Protein AF-A0A8S3FF59-F1 (afdb_monomer)

Sequence (176 aa):
RIYVIESFEESLFYNLKEDENIYIISSELVLTCAEKKIDIPVPRRNRPLYSQHLSSAIICFVGGTRREIHTKFSDIVHYLGGSVRKDYGDQVTHVVSFANLGEKYLTAFNMERSEILTEDWLLECWKERDNRILDVLDNDFIRIYRAKPLHNLNLFFFGASDETEQRHLHTLTLDN

Nearest PDB structures (foldseek):
  4n40-assembly1_A  TM=8.305E-01  e=3.791E-12  Homo sapiens
  2xnk-assembly3_C  TM=8.193E-01  e=1.614E-11  Homo sapiens
  6hm5-assembly1_A  TM=7.892E-01  e=6.027E-11  Gallus gallus
  4bu1-assembly1_B  TM=5.654E-01  e=9.659E-07  Schizosaccharomyces pombe
  6j0x-assembly1_A  TM=5.017E-01  e=1.999E-05  Saccharomyces cerevisiae S288C

pLDDT: mean 91.83, std 6.52, range [68.31, 98.31]

Solvent-accessible surface area (backbone atoms only — not comparable to full-atom values): 10063 Å² total; per-residue (Å²): 93,80,46,72,41,85,56,88,86,43,71,69,37,59,63,54,67,72,47,72,76,40,28,44,35,22,45,62,34,55,50,51,21,61,75,72,71,46,81,77,75,84,79,38,65,90,42,44,35,41,30,60,73,29,53,90,40,25,34,23,72,26,42,73,90,55,68,67,58,56,50,54,55,48,49,53,40,34,25,25,38,21,44,81,38,90,65,87,55,95,76,39,48,34,32,37,37,64,20,73,47,60,70,67,37,53,50,46,62,76,63,68,73,38,53,52,24,28,60,63,46,60,54,48,50,59,72,48,56,82,46,89,81,69,58,68,76,36,69,76,56,44,60,78,30,47,52,44,81,50,35,77,60,90,85,83,88,81,86,67,82,45,70,68,59,44,51,51,54,52,52,57,53,74,78,44

Secondary structure (DSSP, 8-state):
-EEEES-SSSHHHHHHHT-TT-EEEEHHHHHHHHHHT-PPP--BTTB-B---TTTT-EEEEES---HHHHHHHHHHHHHTT-EEESS--TT--EEEESSS-SHHHHHHHHH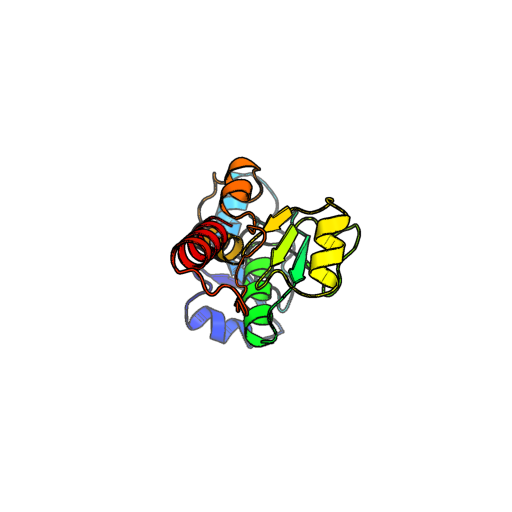T-SEEE-HHHHHHHHHTTT-SS--TTSHHHHHHTBPPTTTT------S---HHHHHHHHHHHHH-

Mean predicted aligned error: 5.08 Å

InterPro domains:
  IPR001357 BRCT domain [PF00533] (59-126)
  IPR001357 BRCT domain [PS50172] (49-129)
  IPR001357 BRCT domain [SM00292] (52-129)
  IPR026817 Guanine nucleotide exchange factor Ect2 [PTHR16777] (2-175)
  IPR036420 BRCT domain superfamily [G3DSA:3.40.50.10190] (1-53)
  IPR036420 BRCT domain superfamily [G3DSA:3.40.50.10190] (57-145)
  IPR036420 BRCT domain superfamily [SSF52113] (12-129)

Organism: NCBI:txid392030

Foldseek 3Di:
DEDEAADCVDPVNVVVLVDQPYFYEYPLQVVLCVVVVHDRPDTDGSQYEYAQLAQQAEEEEEDDPDPVVVVVLQNLQSNNNHHYDPADDDSHAAYEYCFCDDDRNVVCVVVVRHQYFYSVLSVVCSVCSNVSPDRSPDPVNSVVGGADNGRPHDDDDDPCPDPVSVVVVVVVNVVD

Structure (mmCIF, N/CA/C/O backbone):
data_AF-A0A8S3FF59-F1
#
_entry.id   AF-A0A8S3FF59-F1
#
loop_
_atom_site.group_PDB
_atom_site.id
_atom_site.type_symbol
_atom_site.label_atom_id
_atom_site.label_alt_id
_atom_site.label_comp_id
_atom_site.label_asym_id
_atom_site.label_entity_id
_atom_site.label_seq_id
_atom_site.pdbx_PDB_ins_code
_atom_site.Cartn_x
_atom_site.Cartn_y
_atom_site.Cartn_z
_atom_site.occupancy
_atom_site.B_iso_or_equiv
_atom_site.auth_seq_id
_atom_site.auth_comp_id
_atom_site.auth_asym_id
_atom_site.auth_atom_id
_atom_site.pdbx_PDB_model_num
ATOM 1 N N . ARG A 1 1 ? -2.952 -7.781 24.794 1.00 90.50 1 ARG A N 1
ATOM 2 C CA . ARG A 1 1 ? -3.311 -6.407 25.245 1.00 90.50 1 ARG A CA 1
ATOM 3 C C . ARG A 1 1 ? -3.455 -5.541 24.000 1.00 90.50 1 ARG A C 1
ATOM 5 O O . ARG A 1 1 ? -2.754 -5.844 23.043 1.00 90.50 1 ARG A O 1
ATOM 12 N N . ILE A 1 2 ? -4.355 -4.558 23.972 1.00 95.19 2 ILE A N 1
ATOM 13 C CA . ILE A 1 2 ? -4.506 -3.648 22.823 1.00 95.19 2 ILE A CA 1
ATOM 14 C C . ILE A 1 2 ? -3.896 -2.302 23.212 1.00 95.19 2 ILE A C 1
ATOM 16 O O . ILE A 1 2 ? -4.244 -1.769 24.263 1.00 95.19 2 ILE A O 1
ATOM 20 N N . TYR A 1 3 ? -2.987 -1.796 22.388 1.00 96.56 3 TYR A N 1
ATOM 21 C CA . TYR A 1 3 ? -2.390 -0.473 22.506 1.00 96.56 3 TYR A CA 1
ATOM 22 C C . TYR A 1 3 ? -2.971 0.420 21.420 1.00 96.56 3 TYR A C 1
ATOM 24 O O . TYR A 1 3 ? -3.003 0.040 20.250 1.00 96.56 3 TYR A O 1
ATOM 32 N N . VAL A 1 4 ? -3.430 1.594 21.836 1.00 97.44 4 VAL A N 1
ATOM 33 C CA . VAL A 1 4 ? -3.867 2.666 20.945 1.00 97.44 4 VAL A CA 1
ATOM 34 C C . VAL A 1 4 ? -2.781 3.731 20.989 1.00 97.44 4 VAL A C 1
ATOM 36 O O . VAL A 1 4 ? -2.489 4.237 22.072 1.00 97.44 4 VAL A O 1
ATOM 39 N N . ILE A 1 5 ? -2.148 4.019 19.855 1.00 97.06 5 ILE A N 1
ATOM 40 C CA . ILE A 1 5 ? -1.042 4.986 19.769 1.00 97.06 5 ILE A CA 1
ATOM 41 C C . ILE A 1 5 ? -1.285 5.995 18.650 1.00 97.06 5 ILE A C 1
ATOM 43 O O . ILE A 1 5 ? -2.041 5.728 17.728 1.00 97.06 5 ILE A O 1
ATOM 47 N N . GLU A 1 6 ? -0.653 7.157 18.720 1.00 96.19 6 GLU A N 1
ATOM 48 C CA . GLU A 1 6 ? -0.884 8.228 17.745 1.00 96.19 6 GLU A CA 1
ATOM 49 C C . GLU A 1 6 ? -0.081 8.039 16.455 1.00 96.19 6 GLU A C 1
ATOM 51 O O . GLU A 1 6 ? -0.618 8.191 15.366 1.00 96.19 6 GLU A O 1
ATOM 56 N N . SER A 1 7 ? 1.185 7.632 16.565 1.00 95.31 7 SER A N 1
ATOM 57 C CA . SER A 1 7 ? 2.110 7.565 15.433 1.00 95.31 7 SER A CA 1
ATOM 58 C C . SER A 1 7 ? 2.726 6.179 15.272 1.00 95.31 7 SER A C 1
ATOM 60 O O . SER A 1 7 ? 3.113 5.536 16.248 1.00 95.31 7 SER A O 1
ATOM 62 N N . PHE A 1 8 ? 2.850 5.724 14.021 1.00 96.31 8 PHE A N 1
ATOM 63 C CA . PHE A 1 8 ? 3.589 4.507 13.643 1.00 96.31 8 PHE A CA 1
ATOM 64 C C . PHE A 1 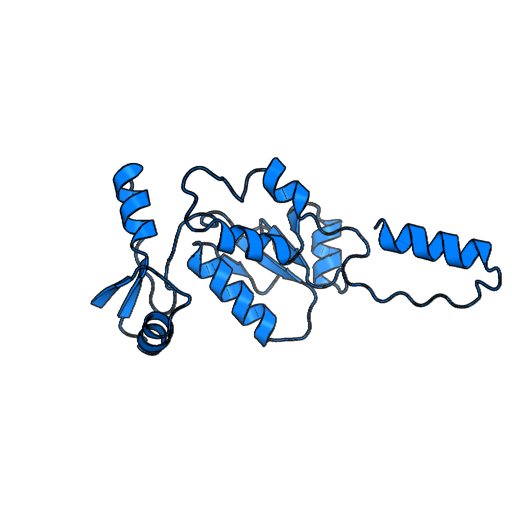8 ? 5.003 4.828 13.122 1.00 96.31 8 PHE A C 1
ATOM 66 O O . PHE A 1 8 ? 5.659 3.984 12.515 1.00 96.31 8 PHE A O 1
ATOM 73 N N . GLU A 1 9 ? 5.482 6.052 13.341 1.00 94.25 9 GLU A N 1
ATOM 74 C CA . GLU A 1 9 ? 6.794 6.518 12.870 1.00 94.25 9 GLU A CA 1
ATOM 75 C C . GLU A 1 9 ? 7.758 6.813 14.030 1.00 94.25 9 GLU A C 1
ATOM 77 O O . GLU A 1 9 ? 8.922 7.140 13.810 1.00 94.25 9 GLU A O 1
ATOM 82 N N . GLU A 1 10 ? 7.299 6.651 15.272 1.00 95.19 10 GLU A N 1
ATOM 83 C CA . GLU A 1 10 ? 8.057 6.961 16.483 1.00 95.19 10 GLU A CA 1
ATOM 84 C C . GLU A 1 10 ? 8.653 5.722 17.159 1.00 95.19 10 GLU A C 1
ATOM 86 O O . GLU A 1 10 ? 8.151 4.605 17.029 1.00 95.19 10 GLU A O 1
ATOM 91 N N . SER A 1 11 ? 9.693 5.927 17.975 1.00 95.88 11 SER A N 1
ATOM 92 C CA . SER A 1 11 ? 10.377 4.857 18.718 1.00 95.88 11 SER A CA 1
ATOM 93 C C . SER A 1 11 ? 9.431 4.002 19.563 1.00 95.88 11 SER A C 1
ATOM 95 O O . SER A 1 11 ? 9.640 2.798 19.680 1.00 95.88 11 SER A O 1
ATOM 97 N N . LEU A 1 12 ? 8.368 4.595 20.126 1.00 96.00 12 LEU A N 1
ATOM 98 C CA . LEU A 1 12 ? 7.361 3.852 20.886 1.00 96.00 12 LEU A CA 1
ATOM 99 C C . LEU A 1 12 ? 6.709 2.754 20.038 1.00 96.00 12 LEU A C 1
ATOM 101 O O . LEU A 1 12 ? 6.564 1.630 20.511 1.00 96.00 12 LEU A O 1
ATOM 105 N N . PHE A 1 13 ? 6.343 3.062 18.792 1.00 96.62 13 PHE A N 1
ATOM 106 C CA . PHE A 1 13 ? 5.745 2.085 17.890 1.00 96.62 13 PHE A CA 1
ATOM 107 C C . PHE A 1 13 ? 6.699 0.928 17.610 1.00 96.62 13 PHE A C 1
ATOM 109 O O . PHE A 1 13 ? 6.303 -0.229 17.737 1.00 96.62 13 PHE A O 1
ATOM 116 N N . TYR A 1 14 ? 7.953 1.233 17.272 1.00 94.94 14 TYR A N 1
ATOM 117 C CA . TYR A 1 14 ? 8.944 0.205 16.964 1.00 94.94 14 TYR A CA 1
ATOM 118 C C . TYR A 1 14 ? 9.217 -0.699 18.169 1.00 94.94 14 TYR A C 1
ATOM 120 O O . TYR A 1 14 ? 9.194 -1.914 18.011 1.00 94.94 14 TYR A O 1
ATOM 128 N N . ASN A 1 15 ? 9.344 -0.128 19.372 1.00 95.19 15 ASN A N 1
ATOM 129 C CA . ASN A 1 15 ? 9.514 -0.896 20.609 1.00 95.19 15 ASN A CA 1
ATOM 130 C C . ASN A 1 15 ? 8.306 -1.802 20.897 1.00 95.19 15 ASN A C 1
ATOM 132 O O . ASN A 1 15 ? 8.463 -2.944 21.312 1.00 95.19 15 ASN A O 1
ATOM 136 N N . LEU A 1 16 ? 7.084 -1.303 20.683 1.00 94.81 16 LEU A N 1
ATOM 137 C CA . LEU A 1 16 ? 5.865 -2.096 20.861 1.00 94.81 16 LEU A CA 1
ATOM 138 C C . LEU A 1 16 ? 5.768 -3.221 19.820 1.00 94.81 16 LEU A C 1
ATOM 140 O O . LEU A 1 16 ? 5.363 -4.331 20.156 1.00 94.81 16 LEU A O 1
ATOM 144 N N . LYS A 1 17 ? 6.160 -2.958 18.568 1.00 92.75 17 LYS A N 1
ATOM 145 C CA . LYS A 1 17 ? 6.107 -3.929 17.464 1.00 92.75 17 LYS A CA 1
ATOM 146 C C . LYS A 1 17 ? 6.988 -5.166 17.709 1.00 92.75 17 LYS A C 1
ATOM 148 O O . LYS A 1 17 ? 6.737 -6.192 17.084 1.00 92.75 17 LYS A O 1
ATOM 153 N N . GLU A 1 18 ? 7.972 -5.094 18.609 1.00 92.56 18 GLU A N 1
ATOM 154 C CA . GLU A 1 18 ? 8.805 -6.240 19.006 1.00 92.56 18 GLU A CA 1
ATOM 155 C C . GLU A 1 18 ? 8.053 -7.287 19.854 1.00 92.56 18 GLU A C 1
ATOM 157 O O . GLU A 1 18 ? 8.452 -8.451 19.872 1.00 92.56 18 GLU A O 1
ATOM 162 N N . ASP A 1 19 ? 6.959 -6.919 20.534 1.00 93.06 19 ASP A N 1
ATOM 163 C CA . ASP A 1 19 ? 6.151 -7.863 21.319 1.00 93.06 19 ASP A CA 1
ATOM 164 C C . ASP A 1 19 ? 5.053 -8.512 20.458 1.00 93.06 19 ASP A C 1
ATOM 166 O O . ASP A 1 19 ? 4.047 -7.902 20.095 1.00 93.06 19 ASP A O 1
ATOM 170 N N . GLU A 1 20 ? 5.192 -9.806 20.176 1.00 88.50 20 GLU A N 1
ATOM 171 C CA . GLU A 1 20 ? 4.224 -10.557 19.363 1.00 88.50 20 GLU A CA 1
ATOM 172 C C . GLU A 1 20 ? 2.874 -10.821 20.073 1.00 88.50 20 GLU A C 1
ATOM 174 O O . GLU A 1 20 ? 1.911 -11.287 19.452 1.00 88.50 20 GLU A O 1
ATOM 179 N N . ASN A 1 21 ? 2.766 -10.539 21.379 1.00 92.06 21 ASN A N 1
ATOM 180 C CA . ASN A 1 21 ? 1.570 -10.806 22.191 1.00 92.06 21 ASN A CA 1
ATOM 181 C C . ASN A 1 21 ? 0.635 -9.597 22.340 1.00 92.06 21 ASN A C 1
ATOM 183 O O . ASN A 1 21 ? -0.379 -9.662 23.062 1.00 92.06 21 ASN A O 1
ATOM 187 N N . ILE A 1 22 ? 0.952 -8.489 21.675 1.00 94.56 22 ILE A N 1
ATOM 188 C CA . ILE A 1 22 ? 0.141 -7.276 21.707 1.00 94.56 22 ILE A CA 1
ATOM 189 C C . ILE A 1 22 ? -0.543 -7.014 20.366 1.00 94.56 22 ILE A C 1
ATOM 191 O O . ILE A 1 22 ? -0.187 -7.542 19.316 1.00 94.56 22 ILE A O 1
ATOM 195 N N . TYR A 1 23 ? -1.584 -6.195 20.433 1.00 96.44 23 TYR A N 1
ATOM 196 C CA . TYR A 1 23 ? -2.268 -5.642 19.278 1.00 96.44 23 TYR A CA 1
ATOM 197 C C . TYR A 1 23 ? -2.050 -4.137 19.295 1.00 96.44 23 TYR A C 1
ATOM 199 O O . TYR A 1 23 ? -2.153 -3.527 20.359 1.00 96.44 23 TYR A O 1
ATOM 207 N N . ILE A 1 24 ? -1.770 -3.552 18.138 1.00 97.50 24 ILE A N 1
ATOM 208 C CA . ILE A 1 24 ? -1.505 -2.121 18.004 1.00 97.50 24 ILE A CA 1
ATOM 209 C C . ILE A 1 24 ? -2.502 -1.561 16.996 1.00 97.50 24 ILE A C 1
ATOM 211 O O . ILE A 1 24 ? -2.605 -2.069 15.880 1.00 97.50 24 ILE A O 1
ATOM 215 N N . ILE A 1 25 ? -3.230 -0.526 17.391 1.00 97.88 25 ILE A N 1
ATOM 216 C CA . ILE A 1 25 ? -4.060 0.273 16.490 1.00 97.88 25 ILE A CA 1
ATOM 217 C C . ILE A 1 25 ? -3.741 1.754 16.683 1.00 97.88 25 ILE A C 1
ATOM 219 O O . ILE A 1 25 ? -3.222 2.134 17.736 1.00 97.88 25 ILE A O 1
ATOM 223 N N . SER A 1 26 ? -4.028 2.592 15.692 1.00 97.94 26 SER A N 1
ATOM 224 C CA . SER A 1 26 ? -3.882 4.036 15.875 1.00 97.94 26 SER A CA 1
ATOM 225 C C . SER A 1 26 ? -5.078 4.640 16.619 1.00 97.94 26 SER A C 1
ATOM 227 O O . SER A 1 26 ? -6.192 4.106 16.583 1.00 97.94 26 SER A O 1
ATOM 229 N N . SER A 1 27 ? -4.871 5.784 17.268 1.00 96.94 27 SER A N 1
ATOM 230 C CA . SER A 1 27 ? -5.970 6.648 17.717 1.00 96.94 27 SER A CA 1
ATOM 231 C C . SER A 1 27 ? -6.821 7.126 16.538 1.00 96.94 27 SER A C 1
ATOM 233 O O . SER A 1 27 ? -8.043 7.186 16.657 1.00 96.94 27 SER A O 1
ATOM 235 N N . GLU A 1 28 ? -6.197 7.390 15.391 1.00 96.88 28 GLU A N 1
ATOM 236 C CA . GLU A 1 28 ? -6.858 7.849 14.168 1.00 96.88 28 GLU A CA 1
ATOM 237 C C . GLU A 1 28 ? -7.912 6.856 13.648 1.00 96.88 28 GLU A C 1
ATOM 239 O O . GLU A 1 28 ? -9.029 7.245 13.301 1.00 96.88 28 GLU A O 1
ATOM 244 N N . LEU A 1 29 ? -7.616 5.553 13.694 1.00 97.31 29 LEU A N 1
ATOM 245 C CA . LEU A 1 29 ? -8.574 4.498 13.372 1.00 97.31 29 LEU A CA 1
ATOM 246 C C . LEU A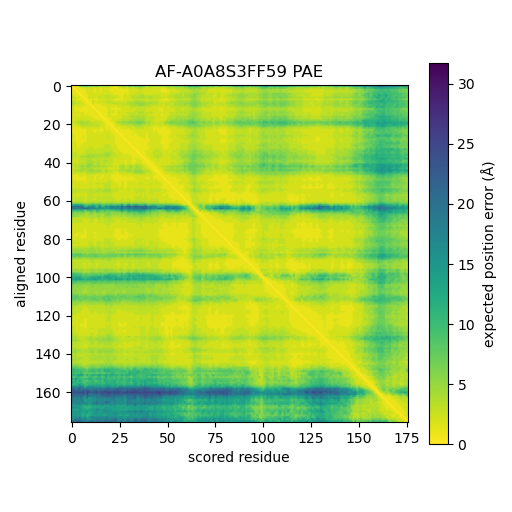 1 29 ? -9.783 4.551 14.311 1.00 97.31 29 LEU A C 1
ATOM 248 O O . LEU A 1 29 ? -10.921 4.480 13.855 1.00 97.31 29 LEU A O 1
ATOM 252 N N . VAL A 1 30 ? -9.540 4.677 15.619 1.00 97.44 30 VAL A N 1
ATOM 253 C CA . VAL A 1 30 ? -10.602 4.720 16.636 1.00 97.44 30 VAL A CA 1
ATOM 254 C C . VAL A 1 30 ? -11.518 5.922 16.405 1.00 97.44 30 VAL A C 1
ATOM 256 O O . VAL A 1 30 ? -12.740 5.769 16.436 1.00 97.44 30 VAL A O 1
ATOM 259 N N . LEU A 1 31 ? -10.939 7.096 16.135 1.00 96.62 31 LEU A N 1
ATOM 260 C CA . LEU A 1 31 ? -11.683 8.319 15.834 1.00 96.62 31 LEU A CA 1
ATOM 261 C C . LEU A 1 31 ? -12.505 8.168 14.551 1.00 96.62 31 LEU A C 1
ATOM 263 O O . LEU A 1 31 ? -13.710 8.413 14.570 1.00 96.62 31 LEU A O 1
ATOM 267 N N . THR A 1 32 ? -11.889 7.679 13.472 1.00 95.62 32 THR A N 1
ATOM 268 C CA . THR A 1 32 ? -12.576 7.435 12.197 1.00 95.62 32 THR A CA 1
ATOM 269 C C . THR A 1 32 ? -13.748 6.463 12.361 1.00 95.62 32 THR A C 1
ATOM 271 O O . THR A 1 32 ? -14.840 6.724 11.851 1.00 95.62 32 THR A O 1
ATOM 274 N N . CYS A 1 33 ? -13.562 5.357 13.090 1.00 96.12 33 CYS A N 1
ATOM 275 C CA . CYS A 1 33 ? -14.623 4.384 13.352 1.00 96.12 33 CYS A CA 1
ATOM 276 C C . CYS A 1 33 ? -15.777 4.998 14.159 1.00 96.12 33 CYS A C 1
ATOM 278 O O . CYS A 1 33 ? -16.943 4.809 13.807 1.00 96.12 33 CYS A O 1
ATOM 280 N N . ALA A 1 34 ? -15.463 5.775 15.200 1.00 96.44 34 ALA A N 1
ATOM 281 C CA . ALA A 1 34 ? -16.462 6.454 16.019 1.00 96.44 34 ALA A CA 1
ATOM 282 C C . ALA A 1 34 ? -17.272 7.485 15.212 1.00 96.44 34 ALA A C 1
ATOM 284 O O . ALA A 1 34 ? -18.500 7.516 15.311 1.00 96.44 34 ALA A O 1
ATOM 285 N N . GLU A 1 35 ? -16.608 8.287 14.375 1.00 95.19 35 GLU A N 1
ATOM 286 C CA . GLU A 1 35 ? -17.249 9.293 13.516 1.00 95.19 35 GLU A CA 1
ATOM 287 C C . GLU A 1 35 ? -18.147 8.659 12.454 1.00 95.19 35 GLU A C 1
ATOM 289 O O . GLU A 1 35 ? -19.296 9.072 12.277 1.00 95.19 35 GLU A O 1
ATOM 294 N N . LYS A 1 36 ? -17.651 7.615 11.781 1.00 93.81 36 LYS A N 1
ATOM 295 C CA . LYS A 1 36 ? -18.401 6.881 10.750 1.00 93.81 36 LYS A CA 1
ATOM 296 C C . LYS A 1 36 ? -19.437 5.914 11.339 1.00 93.81 36 LYS A C 1
ATOM 298 O O . LYS A 1 36 ? -20.219 5.348 10.580 1.00 93.81 36 LYS A O 1
ATOM 303 N N . LYS A 1 37 ? -19.482 5.753 12.669 1.00 95.94 37 LYS A N 1
ATOM 304 C CA . LYS A 1 37 ? -20.348 4.806 13.400 1.00 95.94 37 LYS A CA 1
ATOM 305 C C . LYS A 1 37 ? -20.204 3.367 12.894 1.00 95.94 37 LYS A C 1
ATOM 307 O O . LYS A 1 37 ? -21.196 2.667 12.698 1.00 95.94 37 LYS A O 1
ATOM 312 N N . ILE A 1 38 ? -18.963 2.948 12.677 1.00 95.00 38 ILE A N 1
ATOM 313 C CA . ILE A 1 38 ? -18.604 1.588 12.273 1.00 95.00 38 ILE A CA 1
ATOM 314 C C . ILE A 1 38 ? -17.787 0.914 13.371 1.00 95.00 38 ILE A C 1
ATOM 316 O O . ILE A 1 38 ? -17.115 1.579 14.162 1.00 95.00 38 ILE A O 1
ATOM 320 N N . ASP A 1 39 ? -17.823 -0.414 13.402 1.00 95.62 39 ASP A N 1
ATOM 321 C CA . ASP A 1 39 ? -17.014 -1.183 14.339 1.00 95.62 39 ASP A CA 1
ATOM 322 C C . ASP A 1 39 ? -15.523 -1.069 14.009 1.00 95.62 39 ASP A C 1
ATOM 324 O O . ASP A 1 39 ? -15.117 -1.032 12.844 1.00 95.62 39 ASP A O 1
ATOM 328 N N . ILE A 1 40 ? -14.695 -1.067 15.055 1.00 94.75 40 ILE A N 1
ATOM 329 C CA . ILE A 1 40 ? -13.244 -1.165 14.895 1.00 94.75 40 ILE A CA 1
ATOM 330 C C . ILE A 1 40 ? -12.923 -2.566 14.354 1.00 94.75 40 ILE A C 1
ATOM 332 O O . ILE A 1 40 ? -13.331 -3.561 14.967 1.00 94.75 40 ILE A O 1
ATOM 336 N N . PRO A 1 41 ? -12.171 -2.682 13.244 1.00 93.62 41 PRO A N 1
ATOM 337 C CA . PRO A 1 41 ? -11.761 -3.975 12.716 1.00 93.62 41 PRO A CA 1
ATOM 338 C C . PRO A 1 41 ? -11.024 -4.800 13.765 1.00 93.62 41 PRO A C 1
ATOM 340 O O . PRO A 1 41 ? -10.202 -4.272 14.514 1.00 93.62 41 PRO A O 1
ATOM 343 N N . VAL A 1 42 ? -11.274 -6.112 13.785 1.00 91.75 42 VAL A N 1
ATOM 344 C CA . VAL A 1 42 ? -10.630 -7.027 14.736 1.00 91.75 42 VAL A CA 1
ATOM 345 C C . VAL A 1 42 ? -9.102 -6.924 14.603 1.00 91.75 42 VAL A C 1
ATOM 347 O O . VAL A 1 42 ? -8.564 -7.314 13.558 1.00 91.75 42 VAL A O 1
ATOM 350 N N . PRO A 1 43 ? -8.387 -6.441 15.640 1.00 90.31 43 PRO A N 1
ATOM 351 C CA . PRO A 1 43 ? -6.942 -6.292 15.572 1.00 90.31 43 PRO A CA 1
ATOM 352 C C . PRO A 1 43 ? -6.254 -7.644 15.389 1.00 90.31 43 PRO A C 1
ATOM 354 O O . PRO A 1 43 ? -6.646 -8.654 15.977 1.00 90.31 43 PRO A O 1
ATOM 357 N N . ARG A 1 44 ? -5.191 -7.667 14.585 1.00 90.50 44 ARG A N 1
ATOM 358 C CA . ARG A 1 44 ? -4.416 -8.878 14.292 1.00 90.50 44 ARG A CA 1
ATOM 359 C C . ARG A 1 44 ? -3.016 -8.761 14.892 1.00 90.50 44 ARG A C 1
ATOM 361 O O . ARG A 1 44 ? -2.413 -7.691 14.874 1.00 90.50 44 ARG A O 1
ATOM 368 N N . ARG A 1 45 ? -2.489 -9.870 15.422 1.00 87.44 45 ARG A N 1
ATOM 369 C CA . ARG A 1 45 ? -1.096 -9.921 15.905 1.00 87.44 45 ARG A CA 1
ATOM 370 C C . ARG A 1 45 ? -0.145 -9.681 14.741 1.00 87.44 45 ARG A C 1
ATOM 372 O O . ARG A 1 45 ? -0.435 -10.110 13.622 1.00 87.44 45 ARG A O 1
ATOM 379 N N . ASN A 1 46 ? 0.967 -8.997 15.002 1.00 88.69 46 ASN A N 1
ATOM 380 C CA . ASN A 1 46 ? 1.992 -8.667 14.001 1.00 88.69 46 ASN A CA 1
ATOM 381 C C . ASN A 1 46 ? 1.435 -7.919 12.767 1.00 88.69 46 ASN A C 1
ATOM 383 O O . ASN A 1 46 ? 2.028 -7.922 11.685 1.00 88.69 46 ASN A O 1
ATOM 387 N N . ARG A 1 47 ? 0.262 -7.292 12.923 1.00 93.06 47 ARG A N 1
ATOM 388 C CA . ARG A 1 47 ? -0.453 -6.514 11.909 1.00 93.06 47 ARG A CA 1
ATOM 389 C C . ARG A 1 47 ? -1.045 -5.261 12.567 1.00 93.06 47 ARG A C 1
ATOM 391 O O . ARG A 1 47 ? -2.263 -5.191 12.744 1.00 93.06 47 ARG A O 1
ATOM 398 N N . PRO A 1 48 ? -0.188 -4.306 12.979 1.00 96.56 48 PRO A N 1
ATOM 399 C CA . PRO A 1 48 ? -0.655 -3.008 13.441 1.00 96.56 48 PRO A CA 1
ATOM 400 C C . PRO A 1 48 ? -1.571 -2.357 12.405 1.00 96.56 48 PRO A C 1
ATOM 402 O O . PRO A 1 48 ? -1.303 -2.472 11.209 1.00 96.56 48 PRO A O 1
ATOM 405 N N . LEU A 1 49 ? -2.626 -1.682 12.854 1.00 97.81 49 LEU A N 1
ATOM 406 C CA . LEU A 1 49 ? -3.602 -1.051 11.964 1.00 97.81 49 LEU A CA 1
ATOM 407 C C . LEU A 1 49 ? -3.729 0.441 12.272 1.00 97.81 49 LEU A C 1
ATOM 409 O O . LEU A 1 49 ? -4.182 0.821 13.348 1.00 97.81 49 LEU A O 1
ATOM 413 N N . TYR A 1 50 ? -3.328 1.275 11.321 1.00 98.00 50 TYR A N 1
ATOM 414 C CA . TYR A 1 50 ? -3.372 2.728 11.429 1.00 98.00 50 TYR A CA 1
ATOM 415 C C . TYR A 1 50 ? -4.655 3.317 10.840 1.00 98.00 50 TYR A C 1
ATOM 417 O O . TYR A 1 50 ? -5.253 4.214 11.414 1.00 98.00 50 TYR A O 1
ATOM 425 N N . SER A 1 51 ? -5.100 2.843 9.685 1.00 96.81 51 SER A N 1
ATOM 426 C CA . SER A 1 51 ? -6.344 3.311 9.068 1.00 96.81 51 SER A CA 1
ATOM 427 C C . SER A 1 51 ? -6.876 2.252 8.106 1.00 96.81 51 SER A C 1
ATOM 429 O O . SER A 1 51 ? -6.340 1.147 8.030 1.00 96.81 51 SER A O 1
ATOM 431 N N . GLN A 1 52 ? -7.969 2.556 7.406 1.00 95.94 52 GLN A N 1
ATOM 432 C CA . GLN A 1 52 ? -8.623 1.627 6.476 1.00 95.94 52 GLN A CA 1
ATOM 433 C C . GLN A 1 52 ? -8.591 2.105 5.018 1.00 95.94 52 GLN A C 1
ATOM 435 O O . GLN A 1 52 ? -9.362 1.596 4.202 1.00 95.94 52 GLN A O 1
ATOM 440 N N . HIS A 1 53 ? -7.700 3.047 4.688 1.00 97.06 53 HIS A N 1
ATOM 441 C CA . HIS A 1 53 ? -7.558 3.624 3.344 1.00 97.06 53 HIS A CA 1
ATOM 442 C C . HIS A 1 53 ? -7.352 2.567 2.251 1.00 97.06 53 HIS A C 1
ATOM 444 O O . HIS A 1 53 ? -7.841 2.724 1.142 1.00 97.06 53 HIS A O 1
ATOM 450 N N . LEU A 1 54 ? -6.680 1.457 2.569 1.00 97.75 54 LEU A N 1
ATOM 451 C CA . LEU A 1 54 ? -6.414 0.356 1.642 1.00 97.75 54 LEU A CA 1
ATOM 452 C C . LEU A 1 54 ? -7.211 -0.912 1.982 1.00 97.75 54 LEU A C 1
ATOM 454 O O . LEU A 1 54 ? -6.856 -1.994 1.527 1.00 97.75 54 LEU A O 1
ATOM 458 N N . SER A 1 55 ? -8.286 -0.821 2.771 1.00 95.44 55 SER A N 1
ATOM 459 C CA . SER A 1 55 ? -9.003 -1.998 3.300 1.00 95.44 55 SER A CA 1
ATOM 460 C C . SER A 1 55 ? -9.584 -2.953 2.246 1.00 95.44 55 SER A C 1
ATOM 462 O O . SER A 1 55 ? -9.725 -4.146 2.520 1.00 95.44 55 SER A O 1
ATOM 464 N N . SER A 1 56 ? -9.877 -2.467 1.038 1.00 96.31 56 SER A N 1
ATOM 465 C CA . SER A 1 56 ? -10.311 -3.271 -0.116 1.00 96.31 56 SER A CA 1
ATOM 466 C C . SER A 1 56 ? -9.188 -3.556 -1.127 1.00 96.31 56 SER A C 1
ATOM 468 O O . SER A 1 56 ? -9.416 -4.224 -2.138 1.00 96.31 56 SER A O 1
ATOM 470 N N . ALA A 1 57 ? -7.961 -3.093 -0.869 1.00 98.00 57 ALA A N 1
ATOM 471 C CA . ALA A 1 57 ? -6.828 -3.274 -1.765 1.00 98.00 57 ALA A CA 1
ATOM 472 C C . ALA A 1 57 ? -6.083 -4.592 -1.494 1.00 98.00 57 ALA A C 1
ATOM 474 O O . ALA A 1 57 ? -5.658 -4.896 -0.373 1.00 98.00 57 ALA A O 1
ATOM 475 N N . ILE A 1 58 ? -5.871 -5.363 -2.562 1.00 98.12 58 ILE A N 1
ATOM 476 C CA . ILE A 1 58 ? -5.029 -6.558 -2.582 1.00 98.12 58 ILE A CA 1
ATOM 477 C C . ILE A 1 58 ? -3.890 -6.271 -3.554 1.00 98.12 58 ILE A C 1
ATOM 479 O O . ILE A 1 58 ? -4.101 -6.192 -4.762 1.00 98.12 58 ILE A O 1
ATOM 483 N N . ILE A 1 59 ? -2.690 -6.098 -3.009 1.00 97.62 59 ILE A N 1
ATOM 484 C CA . ILE A 1 59 ? -1.531 -5.570 -3.722 1.00 97.62 59 ILE A CA 1
ATOM 485 C C . ILE A 1 59 ? -0.543 -6.684 -4.041 1.00 97.62 59 ILE A C 1
ATOM 487 O O . ILE A 1 59 ? -0.217 -7.514 -3.188 1.00 97.62 59 ILE A O 1
ATOM 491 N N . CYS A 1 60 ? -0.029 -6.681 -5.267 1.00 95.81 60 CYS A N 1
ATOM 492 C CA . CYS A 1 60 ? 1.135 -7.469 -5.652 1.00 95.81 60 CYS A CA 1
ATOM 493 C C . CYS A 1 60 ? 2.291 -6.535 -6.012 1.00 95.81 60 CYS A C 1
ATOM 495 O O . CYS A 1 60 ? 2.104 -5.555 -6.729 1.00 95.81 60 CYS A O 1
ATOM 497 N N . PHE A 1 61 ? 3.488 -6.842 -5.519 1.00 94.81 61 PHE A N 1
ATOM 498 C CA . PHE A 1 61 ? 4.697 -6.099 -5.859 1.00 94.81 61 PHE A CA 1
ATOM 499 C C . PHE A 1 61 ? 5.396 -6.744 -7.056 1.00 94.81 61 PHE A C 1
ATOM 501 O O . PHE A 1 61 ? 5.635 -7.956 -7.061 1.00 94.81 61 PHE A O 1
ATOM 508 N N . VAL A 1 62 ? 5.754 -5.932 -8.049 1.00 90.75 62 VAL A N 1
ATOM 509 C CA . VAL A 1 62 ? 6.535 -6.347 -9.221 1.00 90.75 62 VAL A CA 1
ATOM 510 C C . VAL A 1 62 ? 7.754 -5.447 -9.391 1.00 90.75 62 VAL A C 1
ATOM 512 O O . VAL A 1 62 ? 7.775 -4.301 -8.947 1.00 90.75 62 VAL A O 1
ATOM 515 N N . GLY A 1 63 ? 8.807 -5.987 -10.001 1.00 81.81 63 GLY A N 1
ATOM 516 C CA . GLY A 1 63 ? 10.096 -5.304 -10.048 1.00 81.81 63 GLY A CA 1
ATOM 517 C C . GLY A 1 63 ? 10.760 -5.169 -8.667 1.00 81.81 63 GLY A C 1
ATOM 518 O O . GLY A 1 63 ? 10.200 -5.512 -7.621 1.00 81.81 63 GLY A O 1
ATOM 519 N N . GLY A 1 64 ? 12.003 -4.685 -8.670 1.00 71.25 64 GLY A N 1
ATOM 520 C CA . GLY A 1 64 ? 12.818 -4.531 -7.464 1.00 71.25 64 GLY A CA 1
ATOM 521 C C . GLY A 1 64 ? 13.385 -5.855 -6.930 1.00 71.25 64 GLY A C 1
ATOM 522 O O . GLY A 1 64 ? 12.677 -6.828 -6.697 1.00 71.25 64 GLY A O 1
ATOM 523 N N . THR A 1 65 ? 14.699 -5.900 -6.709 1.00 68.31 65 THR A N 1
ATOM 524 C CA . THR A 1 65 ? 15.400 -7.096 -6.195 1.00 68.31 65 THR A CA 1
ATOM 525 C C . THR A 1 65 ? 15.652 -7.047 -4.688 1.00 68.31 65 THR A C 1
ATOM 527 O O . THR A 1 65 ? 16.116 -8.022 -4.097 1.00 68.31 65 THR A O 1
ATOM 530 N N . ARG A 1 66 ? 15.357 -5.914 -4.039 1.00 78.44 66 ARG A N 1
ATOM 531 C CA . ARG A 1 66 ? 15.696 -5.678 -2.632 1.00 78.44 66 ARG A CA 1
ATOM 532 C C . ARG A 1 66 ? 14.533 -6.049 -1.721 1.00 78.44 66 ARG A C 1
ATOM 534 O O . ARG A 1 66 ? 13.526 -5.349 -1.664 1.00 78.44 66 ARG A O 1
ATOM 541 N N . ARG A 1 67 ? 14.726 -7.112 -0.937 1.00 84.44 67 ARG A N 1
ATOM 542 C CA . ARG A 1 67 ? 13.763 -7.595 0.067 1.00 84.44 67 ARG A CA 1
ATOM 543 C C . ARG A 1 67 ? 13.322 -6.503 1.049 1.00 84.44 67 ARG A C 1
ATOM 545 O O . ARG A 1 67 ? 12.160 -6.466 1.427 1.00 84.44 67 ARG A O 1
ATOM 552 N N . GLU A 1 68 ? 14.232 -5.618 1.441 1.00 86.75 68 GLU A N 1
ATOM 553 C CA . GLU A 1 68 ? 13.968 -4.518 2.381 1.00 86.75 68 GLU A CA 1
ATOM 554 C C . GLU A 1 68 ? 12.890 -3.554 1.873 1.00 86.75 68 GLU A C 1
ATOM 556 O O . GLU A 1 68 ? 12.014 -3.154 2.638 1.00 86.75 68 GLU A O 1
ATOM 561 N N . ILE A 1 69 ? 12.907 -3.242 0.572 1.00 87.94 69 ILE A N 1
ATOM 562 C CA . ILE A 1 69 ? 11.910 -2.375 -0.066 1.00 87.94 69 ILE A CA 1
ATOM 563 C C . ILE A 1 69 ? 10.532 -3.035 0.026 1.00 87.94 69 ILE A C 1
ATOM 565 O O . ILE A 1 69 ? 9.582 -2.423 0.507 1.00 87.94 69 ILE A O 1
ATOM 569 N N . HIS A 1 70 ? 10.430 -4.313 -0.352 1.00 89.94 70 HIS A N 1
ATOM 570 C CA . HIS A 1 70 ? 9.163 -5.047 -0.279 1.00 89.94 70 HIS A CA 1
ATOM 571 C C . HIS A 1 70 ? 8.638 -5.152 1.154 1.00 89.94 70 HIS A C 1
ATOM 573 O O . HIS A 1 70 ? 7.432 -5.029 1.354 1.00 89.94 70 HIS A O 1
ATOM 579 N N . THR A 1 71 ? 9.507 -5.329 2.156 1.00 92.75 71 THR A N 1
ATOM 580 C CA . THR A 1 71 ? 9.100 -5.322 3.571 1.00 92.75 71 THR A CA 1
ATOM 581 C C . THR A 1 71 ? 8.526 -3.965 3.975 1.00 92.75 71 THR A C 1
ATOM 583 O O . THR A 1 71 ? 7.424 -3.922 4.516 1.00 92.75 71 THR A O 1
ATOM 586 N N . LYS A 1 72 ? 9.219 -2.860 3.659 1.00 93.62 72 LYS A N 1
ATOM 587 C CA . LYS A 1 72 ? 8.762 -1.496 3.974 1.00 93.62 72 LYS A CA 1
ATOM 588 C C . LYS A 1 72 ? 7.383 -1.207 3.375 1.00 93.62 72 LYS A C 1
ATOM 590 O O . LYS A 1 72 ? 6.485 -0.762 4.082 1.00 93.62 72 LYS A O 1
ATOM 595 N N . PHE A 1 73 ? 7.200 -1.475 2.084 1.00 96.44 73 PHE A N 1
ATOM 596 C CA . PHE A 1 73 ? 5.921 -1.217 1.420 1.00 96.44 73 PHE A CA 1
ATOM 597 C C . PHE A 1 73 ? 4.828 -2.195 1.856 1.00 96.44 73 PHE A C 1
ATOM 599 O O . PHE A 1 73 ? 3.674 -1.796 1.968 1.00 96.44 73 PHE A O 1
ATOM 606 N N . SER A 1 74 ? 5.174 -3.442 2.189 1.00 96.56 74 SER A N 1
ATOM 607 C CA . SER A 1 74 ? 4.212 -4.370 2.796 1.00 96.56 74 SER A CA 1
ATOM 608 C C . SER A 1 74 ? 3.714 -3.863 4.144 1.00 96.56 74 SER A C 1
ATOM 610 O O . SER A 1 74 ? 2.527 -3.981 4.431 1.00 96.56 74 SER A O 1
ATOM 612 N N . ASP A 1 75 ? 4.597 -3.302 4.970 1.00 96.12 75 ASP A N 1
ATOM 613 C CA . ASP A 1 75 ? 4.215 -2.695 6.243 1.00 96.12 75 ASP A CA 1
ATOM 614 C C . ASP A 1 75 ? 3.241 -1.529 6.027 1.00 96.12 75 ASP A C 1
ATOM 616 O O . ASP A 1 75 ? 2.172 -1.547 6.629 1.00 96.12 75 ASP A O 1
ATOM 620 N N . ILE A 1 76 ? 3.530 -0.603 5.101 1.00 97.75 76 ILE A N 1
ATOM 621 C CA . ILE A 1 76 ? 2.608 0.495 4.742 1.00 97.75 76 ILE A CA 1
ATOM 622 C C . ILE A 1 76 ? 1.234 -0.048 4.332 1.00 97.75 76 ILE A C 1
ATOM 624 O O . ILE A 1 76 ? 0.212 0.385 4.865 1.00 97.75 76 ILE A O 1
ATOM 628 N N . VAL A 1 77 ? 1.199 -1.035 3.429 1.00 98.19 77 VAL A N 1
ATOM 629 C CA . VAL A 1 77 ? -0.057 -1.651 2.976 1.00 98.19 77 VAL A CA 1
ATOM 630 C C . VAL A 1 77 ? -0.852 -2.210 4.153 1.00 98.19 77 VAL A C 1
ATOM 632 O O . VAL A 1 77 ? -2.050 -1.956 4.258 1.00 98.19 77 VAL A O 1
ATOM 635 N N . HIS A 1 78 ? -0.199 -2.942 5.057 1.00 97.44 78 HIS A N 1
ATOM 636 C CA . HIS A 1 78 ? -0.872 -3.520 6.219 1.00 97.44 78 HIS A CA 1
ATOM 637 C C . HIS A 1 78 ? -1.335 -2.459 7.221 1.00 97.44 78 HIS A C 1
ATOM 639 O O . HIS A 1 78 ? -2.433 -2.593 7.760 1.00 97.44 78 HIS A O 1
ATOM 645 N N . TYR A 1 79 ? -0.544 -1.409 7.456 1.00 98.06 79 TYR A N 1
ATOM 646 C CA . TYR A 1 79 ? -0.926 -0.317 8.351 1.00 98.06 79 TYR A CA 1
ATOM 647 C C . TYR A 1 79 ? -2.164 0.420 7.840 1.00 98.06 79 TYR A C 1
ATOM 649 O O . TYR A 1 79 ? -2.996 0.834 8.640 1.00 98.06 79 TYR A O 1
ATOM 657 N N . LEU A 1 80 ? -2.332 0.530 6.524 1.00 98.00 80 LEU A N 1
ATOM 658 C CA . LEU A 1 80 ? -3.511 1.134 5.897 1.00 98.00 80 LEU A CA 1
ATOM 659 C C . LEU A 1 80 ? -4.668 0.135 5.681 1.00 98.00 80 LEU A C 1
ATOM 661 O O . LEU A 1 80 ? -5.668 0.468 5.044 1.00 98.00 80 LEU A O 1
ATOM 665 N N . GLY A 1 81 ? -4.548 -1.090 6.202 1.00 96.88 81 GLY A N 1
ATOM 666 C CA . GLY A 1 81 ? -5.607 -2.102 6.199 1.00 96.88 81 GLY A CA 1
ATOM 667 C C . GLY A 1 81 ? -5.667 -2.998 4.962 1.00 96.88 81 GLY A C 1
ATOM 668 O O . GLY A 1 81 ? -6.537 -3.867 4.896 1.00 96.88 81 GLY A O 1
ATOM 669 N N . GLY A 1 82 ? -4.751 -2.833 4.010 1.00 97.50 82 GLY A N 1
ATOM 670 C CA . GLY A 1 82 ? -4.676 -3.650 2.803 1.00 97.50 82 GLY A CA 1
ATOM 671 C C . GLY A 1 82 ? -4.002 -5.003 3.004 1.00 97.50 82 GLY A C 1
ATOM 672 O O . GLY A 1 82 ? -3.533 -5.367 4.087 1.00 97.50 82 GLY A O 1
ATOM 673 N N . SER A 1 83 ? -3.957 -5.783 1.925 1.00 97.06 83 SER A N 1
ATOM 674 C CA . SER A 1 83 ? -3.339 -7.112 1.902 1.00 97.06 83 SER A CA 1
ATOM 675 C C . SER A 1 83 ? -2.302 -7.234 0.796 1.00 97.06 83 SER A C 1
ATOM 677 O O . SER A 1 83 ? -2.500 -6.727 -0.300 1.00 97.06 83 SER A O 1
ATOM 679 N N . VAL A 1 84 ? -1.226 -7.978 1.055 1.00 96.62 84 VAL A N 1
ATOM 680 C CA . VAL A 1 84 ? -0.174 -8.245 0.064 1.00 96.62 84 VAL A CA 1
ATOM 681 C C . VAL A 1 84 ? -0.225 -9.699 -0.404 1.00 96.62 84 VAL A C 1
ATOM 683 O O . VAL A 1 84 ? -0.323 -10.627 0.406 1.00 96.62 84 VAL A O 1
ATOM 686 N N . ARG A 1 85 ? -0.118 -9.914 -1.717 1.00 95.56 85 ARG A N 1
ATOM 687 C CA . ARG A 1 85 ? 0.057 -11.228 -2.345 1.00 95.56 85 ARG A CA 1
ATOM 688 C C . ARG A 1 85 ? 1.438 -11.327 -2.976 1.00 95.56 85 ARG A C 1
ATOM 690 O O . ARG A 1 85 ? 1.877 -10.439 -3.700 1.00 95.56 85 ARG A O 1
ATOM 697 N N . LYS A 1 86 ? 2.114 -12.447 -2.706 1.00 91.25 86 LYS A N 1
ATOM 698 C CA . LYS A 1 86 ? 3.428 -12.752 -3.284 1.00 91.25 86 LYS A CA 1
ATOM 699 C C . LYS A 1 86 ? 3.352 -12.873 -4.805 1.00 91.25 86 LYS A C 1
ATOM 701 O O . LYS A 1 86 ? 4.253 -12.416 -5.504 1.00 91.25 86 LYS A O 1
ATOM 706 N N . ASP A 1 87 ? 2.299 -13.513 -5.295 1.00 89.88 87 ASP A N 1
ATOM 707 C CA . ASP A 1 87 ? 2.117 -13.833 -6.703 1.00 89.88 87 ASP A CA 1
ATOM 708 C C . ASP A 1 87 ? 0.897 -13.104 -7.258 1.00 89.88 87 ASP A C 1
ATOM 710 O O . ASP A 1 87 ? -0.063 -12.830 -6.531 1.00 89.88 87 ASP A O 1
ATOM 714 N N . TYR A 1 88 ? 0.979 -12.767 -8.543 1.00 92.69 88 TYR A N 1
ATOM 715 C CA . TYR A 1 88 ? -0.109 -12.129 -9.263 1.00 92.69 88 TYR A CA 1
ATOM 716 C C . TYR A 1 88 ? -1.201 -13.159 -9.567 1.00 92.69 88 TYR A C 1
ATOM 718 O O . TYR A 1 88 ? -0.904 -14.297 -9.930 1.00 92.69 88 TYR A O 1
ATOM 726 N N . GLY A 1 89 ? -2.458 -12.766 -9.399 1.00 90.81 89 GLY A N 1
ATOM 727 C CA . GLY A 1 89 ? -3.614 -13.616 -9.660 1.00 90.81 89 GLY A CA 1
ATOM 728 C C . GLY A 1 89 ? -4.911 -12.819 -9.588 1.00 90.81 89 GLY A C 1
ATOM 729 O O . GLY A 1 89 ? -4.894 -11.640 -9.249 1.00 90.81 89 GLY A O 1
ATOM 730 N N . ASP A 1 90 ? -6.040 -13.476 -9.847 1.00 91.25 90 ASP A N 1
ATOM 731 C CA . ASP A 1 90 ? -7.338 -12.821 -10.098 1.00 91.25 90 ASP A CA 1
ATOM 732 C C . ASP A 1 90 ? -7.888 -11.964 -8.949 1.00 91.25 90 ASP A C 1
ATOM 734 O O . ASP A 1 90 ? -8.792 -11.162 -9.149 1.00 91.25 90 ASP A O 1
ATOM 738 N N . GLN A 1 91 ? -7.376 -12.148 -7.734 1.00 94.25 91 GLN A N 1
ATOM 739 C CA . GLN A 1 91 ? -7.790 -11.374 -6.561 1.00 94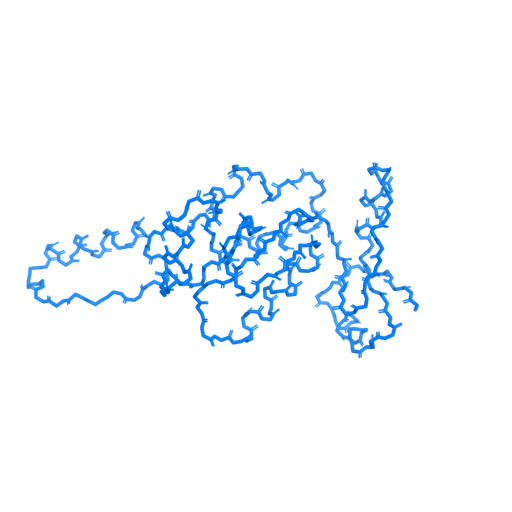.25 91 GLN A CA 1
ATOM 740 C C . GLN A 1 91 ? -6.979 -10.083 -6.389 1.00 94.25 91 GLN A C 1
ATOM 742 O O . GLN A 1 91 ? -7.294 -9.289 -5.511 1.00 94.25 91 GLN A O 1
ATOM 747 N N . VAL A 1 92 ? -5.898 -9.894 -7.150 1.00 96.94 92 VAL A N 1
ATOM 748 C CA . VAL A 1 92 ? -5.050 -8.701 -7.057 1.00 96.94 92 VAL A CA 1
ATOM 749 C C . VAL A 1 92 ? -5.778 -7.524 -7.697 1.00 96.94 92 VAL A C 1
ATOM 751 O O . VAL A 1 92 ? -6.120 -7.564 -8.875 1.00 96.94 92 VAL A O 1
ATOM 754 N N . THR A 1 93 ? -5.990 -6.462 -6.923 1.00 97.12 93 THR A N 1
ATOM 755 C CA . THR A 1 93 ? -6.664 -5.247 -7.398 1.00 97.12 93 THR A CA 1
ATOM 756 C C . THR A 1 93 ? -5.669 -4.211 -7.910 1.00 97.12 93 THR A C 1
ATOM 758 O O . THR A 1 93 ? -5.947 -3.530 -8.891 1.00 97.12 93 THR A O 1
ATOM 761 N N . HIS A 1 94 ? -4.482 -4.141 -7.300 1.00 97.62 94 HIS A N 1
ATOM 762 C CA . HIS A 1 94 ? -3.440 -3.179 -7.659 1.00 97.62 94 HIS A CA 1
ATOM 763 C C . HIS A 1 94 ? -2.074 -3.863 -7.723 1.00 97.62 94 HIS A C 1
ATOM 765 O O . HIS A 1 94 ? -1.753 -4.751 -6.927 1.00 97.62 94 HIS A O 1
ATOM 771 N N . VAL A 1 95 ? -1.245 -3.428 -8.659 1.00 96.69 95 VAL A N 1
ATOM 772 C CA . VAL A 1 95 ? 0.139 -3.860 -8.809 1.00 96.69 95 VAL A CA 1
ATOM 773 C C . VAL A 1 95 ? 1.034 -2.660 -8.576 1.00 96.69 95 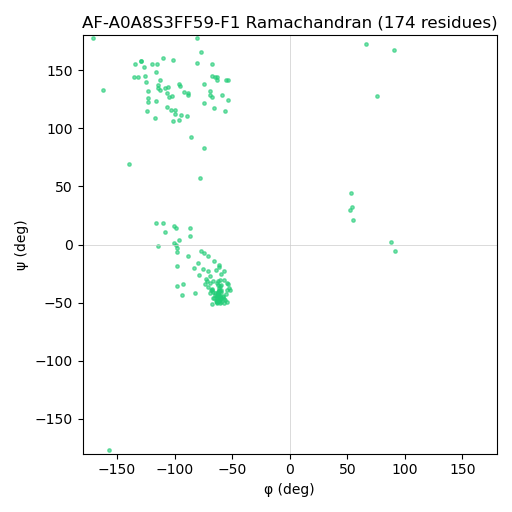VAL A C 1
ATOM 775 O O . VAL A 1 95 ? 0.903 -1.655 -9.260 1.00 96.69 95 VAL A O 1
ATOM 778 N N . VAL A 1 96 ? 1.957 -2.768 -7.625 1.00 96.12 96 VAL A N 1
ATOM 779 C CA . VAL A 1 96 ? 2.966 -1.731 -7.392 1.00 96.12 96 VAL A CA 1
ATOM 780 C C . VAL A 1 96 ? 4.260 -2.165 -8.066 1.00 96.12 96 VAL A C 1
ATOM 782 O O . VAL A 1 96 ? 4.837 -3.197 -7.710 1.00 96.12 96 VAL A O 1
ATOM 785 N N . SER A 1 97 ? 4.676 -1.396 -9.068 1.00 93.56 97 SER A N 1
ATOM 786 C CA . SER A 1 97 ? 5.844 -1.652 -9.902 1.00 93.56 97 SER A CA 1
ATOM 787 C C . SER A 1 97 ? 7.005 -0.760 -9.489 1.00 93.56 97 SER A C 1
ATOM 789 O O . SER A 1 97 ? 6.942 0.449 -9.658 1.00 93.56 97 SER A O 1
ATOM 791 N N . PHE A 1 98 ? 8.087 -1.369 -9.000 1.00 90.31 98 PHE A N 1
ATOM 792 C CA . PHE A 1 98 ? 9.351 -0.662 -8.742 1.00 90.31 98 PHE A CA 1
ATOM 793 C C . PHE A 1 98 ? 10.212 -0.525 -10.004 1.00 90.31 98 PHE A C 1
ATOM 795 O O . PHE A 1 98 ? 11.151 0.265 -10.045 1.00 90.31 98 PHE A O 1
ATOM 802 N N . ALA A 1 99 ? 9.950 -1.370 -11.000 1.00 84.69 99 ALA A N 1
ATOM 803 C CA . ALA A 1 99 ? 10.546 -1.347 -12.326 1.00 84.69 99 ALA A CA 1
ATOM 804 C C . ALA A 1 99 ? 9.662 -2.186 -13.248 1.00 84.69 99 ALA A C 1
ATOM 806 O O . ALA A 1 99 ? 9.319 -3.324 -12.904 1.00 84.69 99 ALA A O 1
ATOM 807 N N . ASN A 1 100 ? 9.351 -1.660 -14.430 1.00 83.12 100 ASN A N 1
ATOM 808 C CA . ASN A 1 100 ? 8.480 -2.307 -15.413 1.00 83.12 100 ASN A CA 1
ATOM 809 C C . ASN A 1 100 ? 9.194 -3.427 -16.187 1.00 83.12 100 ASN A C 1
ATOM 811 O O . ASN A 1 100 ? 9.308 -3.407 -17.410 1.00 83.12 100 ASN A O 1
ATOM 815 N N . LEU A 1 101 ? 9.729 -4.408 -15.460 1.00 80.75 101 LEU A N 1
ATOM 816 C CA . LEU A 1 101 ? 10.457 -5.548 -16.007 1.00 80.75 101 LEU A CA 1
ATOM 817 C C . LEU A 1 101 ? 10.006 -6.854 -15.364 1.00 80.75 101 LEU A C 1
ATOM 819 O O . LEU A 1 101 ? 9.581 -6.919 -14.210 1.00 80.75 101 LEU A O 1
ATOM 823 N N . GLY A 1 102 ? 10.213 -7.929 -16.117 1.00 82.88 102 GLY A N 1
ATOM 824 C CA . GLY A 1 102 ? 10.021 -9.291 -15.649 1.00 82.88 102 GLY A CA 1
ATOM 825 C C . GLY A 1 102 ? 8.616 -9.836 -15.885 1.00 82.88 102 GLY A C 1
ATOM 826 O O . GLY A 1 102 ? 7.667 -9.128 -16.216 1.00 82.88 102 GLY A O 1
ATOM 827 N N . GLU A 1 103 ? 8.501 -11.147 -15.706 1.00 86.19 103 GLU A N 1
ATOM 828 C CA . GLU A 1 103 ? 7.320 -11.930 -16.075 1.00 86.19 103 GLU A CA 1
ATOM 829 C C . GLU A 1 103 ? 6.053 -11.502 -15.325 1.00 86.19 103 GLU A C 1
ATOM 831 O O . GLU A 1 103 ? 4.982 -11.417 -15.921 1.00 86.19 103 GLU A O 1
ATOM 836 N N . LYS A 1 104 ? 6.169 -11.166 -14.032 1.00 85.56 104 LYS A N 1
ATOM 837 C CA . LYS A 1 104 ? 5.022 -10.715 -13.228 1.00 85.56 104 LYS A CA 1
ATOM 838 C C . LYS A 1 104 ? 4.447 -9.390 -13.730 1.00 85.56 104 LYS A C 1
ATOM 840 O O . LYS A 1 104 ? 3.229 -9.266 -13.803 1.00 85.56 104 LYS A O 1
ATOM 845 N N . TYR A 1 105 ? 5.308 -8.438 -14.100 1.00 89.31 105 TYR A N 1
ATOM 846 C CA . TYR A 1 105 ? 4.876 -7.172 -14.695 1.00 89.31 105 TYR A CA 1
ATOM 847 C C . TYR A 1 105 ? 4.185 -7.417 -16.038 1.00 89.31 105 TYR A C 1
ATOM 849 O O . TYR A 1 105 ? 3.056 -6.978 -16.223 1.00 89.31 105 TYR A O 1
ATOM 857 N N . LEU A 1 106 ? 4.813 -8.186 -16.937 1.00 89.50 106 LEU A N 1
ATOM 858 C CA . LEU A 1 106 ? 4.239 -8.490 -18.253 1.00 89.50 106 LEU A CA 1
ATOM 859 C C . LEU A 1 106 ? 2.890 -9.207 -18.142 1.00 89.50 106 LEU A C 1
ATOM 861 O O . LEU A 1 106 ? 1.969 -8.911 -18.893 1.00 89.50 106 LEU A O 1
ATOM 865 N N . THR A 1 107 ? 2.757 -10.129 -17.188 1.00 90.00 107 THR A N 1
ATOM 866 C CA . THR A 1 107 ? 1.496 -10.837 -16.940 1.00 90.00 107 THR A CA 1
ATOM 867 C C . THR A 1 107 ? 0.407 -9.872 -16.481 1.00 90.00 107 THR A C 1
ATOM 869 O O . THR A 1 107 ? -0.686 -9.889 -17.038 1.00 90.00 107 THR A O 1
ATOM 872 N N . ALA A 1 108 ? 0.703 -9.009 -15.504 1.00 90.81 108 ALA A N 1
ATOM 873 C CA . ALA A 1 108 ? -0.247 -8.008 -15.029 1.00 90.81 108 ALA A CA 1
ATOM 874 C C . ALA A 1 108 ? -0.644 -7.019 -16.134 1.00 90.81 108 ALA A C 1
ATOM 876 O O . ALA A 1 108 ? -1.830 -6.746 -16.307 1.00 90.81 108 ALA A O 1
ATOM 877 N N . PHE A 1 109 ? 0.335 -6.548 -16.911 1.00 90.56 109 PHE A N 1
ATOM 878 C CA . PHE A 1 109 ? 0.121 -5.643 -18.037 1.00 90.56 109 PHE A CA 1
ATOM 879 C C . PHE A 1 109 ? -0.786 -6.272 -19.095 1.00 90.56 109 PHE A C 1
ATOM 881 O O . PHE A 1 109 ? -1.793 -5.684 -19.455 1.00 90.56 109 PHE A O 1
ATOM 888 N N . ASN A 1 110 ? -0.494 -7.501 -19.527 1.00 89.44 110 ASN A N 1
ATOM 889 C CA . ASN A 1 110 ? -1.274 -8.183 -20.562 1.00 89.44 110 ASN A CA 1
ATOM 890 C C . ASN A 1 110 ? -2.687 -8.578 -20.111 1.00 89.44 110 ASN A C 1
ATOM 892 O O . ASN A 1 110 ? -3.564 -8.764 -20.951 1.00 89.44 110 ASN A O 1
ATOM 896 N N . MET A 1 111 ? -2.904 -8.793 -18.810 1.00 90.31 111 MET A N 1
ATOM 897 C CA . MET A 1 111 ? -4.229 -9.148 -18.302 1.00 90.31 111 MET A CA 1
ATOM 898 C C . MET A 1 111 ? -5.154 -7.936 -18.176 1.00 90.31 111 MET A C 1
ATOM 900 O O . MET A 1 111 ? -6.365 -8.133 -18.227 1.00 90.31 111 MET A O 1
ATOM 904 N N . GLU A 1 112 ? -4.611 -6.726 -17.991 1.00 88.12 112 GLU A N 1
ATOM 905 C CA . GLU A 1 112 ? -5.368 -5.465 -17.867 1.00 88.12 112 GLU A CA 1
ATOM 906 C C . GLU A 1 112 ? -6.495 -5.509 -16.807 1.00 88.12 112 GLU A C 1
ATOM 908 O O . GLU A 1 112 ? -7.523 -4.848 -16.925 1.00 88.12 112 GLU A O 1
ATOM 913 N N . ARG A 1 113 ? -6.319 -6.316 -15.749 1.00 91.06 113 ARG A N 1
ATOM 914 C CA . ARG A 1 113 ? -7.310 -6.494 -14.663 1.00 91.06 113 ARG A CA 1
ATOM 915 C C . ARG A 1 113 ? -7.035 -5.652 -13.426 1.00 91.06 113 ARG A C 1
ATOM 917 O O . ARG A 1 113 ? -7.914 -5.511 -12.581 1.00 91.06 113 ARG A O 1
ATOM 924 N N . SER A 1 114 ? -5.809 -5.168 -13.288 1.00 93.81 114 SER A N 1
ATOM 925 C CA . SER A 1 114 ? -5.328 -4.485 -12.092 1.00 93.81 114 SER A CA 1
ATOM 926 C C . SER A 1 114 ? -4.639 -3.194 -12.498 1.00 93.81 114 SER A C 1
ATOM 928 O O . SER A 1 114 ? -3.934 -3.155 -13.506 1.00 93.81 114 SER A O 1
ATOM 930 N N . GLU A 1 115 ? -4.794 -2.160 -11.684 1.00 95.12 115 GLU A N 1
ATOM 931 C CA . GLU A 1 115 ? -4.082 -0.899 -11.877 1.00 95.12 115 GLU A CA 1
ATOM 932 C C . GLU A 1 115 ? -2.588 -1.102 -11.598 1.00 95.12 115 GLU A C 1
ATOM 934 O O . GLU A 1 115 ? -2.225 -1.639 -10.550 1.00 95.12 115 GLU A O 1
ATOM 939 N N . ILE A 1 116 ? -1.719 -0.692 -12.527 1.00 95.50 116 ILE A N 1
ATOM 940 C CA . ILE A 1 116 ? -0.261 -0.755 -12.351 1.00 95.50 116 ILE A CA 1
ATOM 941 C C . ILE A 1 116 ? 0.238 0.628 -11.945 1.00 95.50 116 ILE A C 1
ATOM 943 O O . ILE A 1 116 ? 0.196 1.573 -12.734 1.00 95.50 116 ILE A O 1
ATOM 947 N N . LEU A 1 117 ? 0.715 0.736 -10.711 1.00 96.56 117 LEU A N 1
ATOM 948 C CA . LEU A 1 117 ? 1.080 1.983 -10.047 1.00 96.56 117 LEU A CA 1
ATOM 949 C C . LEU A 1 117 ? 2.557 1.989 -9.659 1.00 96.56 117 LEU A C 1
ATOM 951 O O . LEU A 1 117 ? 3.159 0.931 -9.470 1.00 96.56 117 LEU A O 1
ATOM 955 N N . THR A 1 118 ? 3.135 3.176 -9.521 1.00 95.62 118 THR A N 1
ATOM 956 C CA . THR A 1 118 ? 4.469 3.355 -8.936 1.00 95.62 118 THR A CA 1
ATOM 957 C C . THR A 1 118 ? 4.407 3.234 -7.412 1.00 95.62 118 THR A C 1
ATOM 959 O O . THR A 1 118 ? 3.336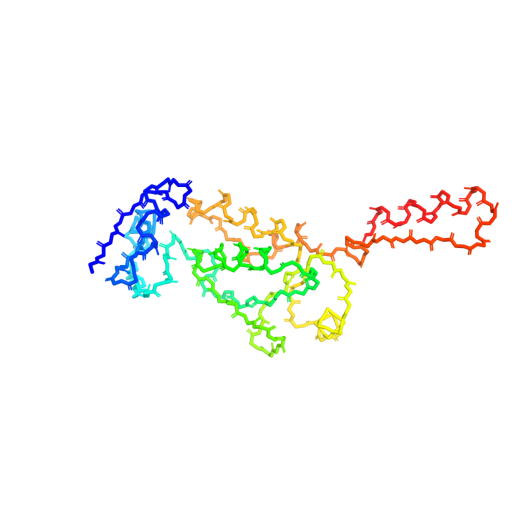 3.274 -6.796 1.00 95.62 118 THR A O 1
ATOM 962 N N . GLU A 1 119 ? 5.559 3.089 -6.764 1.00 95.19 119 GLU A N 1
ATOM 963 C CA . GLU A 1 119 ? 5.647 3.061 -5.305 1.00 95.19 119 GLU A CA 1
ATOM 964 C C . GLU A 1 119 ? 5.226 4.376 -4.632 1.00 95.19 119 GLU A C 1
ATOM 966 O O . GLU A 1 119 ? 4.817 4.361 -3.466 1.00 95.19 119 GLU A O 1
ATOM 971 N N . ASP A 1 120 ? 5.267 5.488 -5.371 1.00 96.56 120 ASP A N 1
ATOM 972 C CA . ASP A 1 120 ? 4.866 6.811 -4.888 1.00 96.56 120 ASP A CA 1
ATOM 973 C C . ASP A 1 120 ? 3.400 6.842 -4.462 1.00 96.56 120 ASP A C 1
ATOM 975 O O . ASP A 1 120 ? 3.063 7.537 -3.507 1.00 96.56 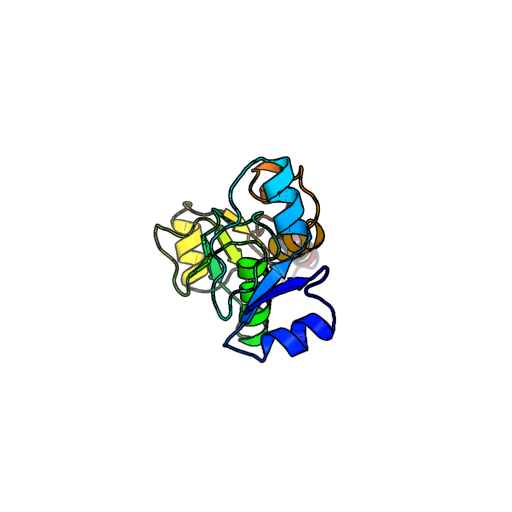120 ASP A O 1
ATOM 979 N N . TRP A 1 121 ? 2.542 6.031 -5.090 1.00 98.06 121 TRP A N 1
ATOM 980 C CA . TRP A 1 121 ? 1.153 5.884 -4.663 1.00 98.06 121 TRP A CA 1
ATOM 981 C C . TRP A 1 121 ? 1.059 5.461 -3.195 1.00 98.06 121 TRP A C 1
ATOM 983 O O . TRP A 1 121 ? 0.345 6.081 -2.417 1.00 98.06 121 TRP A O 1
ATOM 993 N N . LEU A 1 122 ? 1.820 4.441 -2.779 1.00 98.19 122 LEU A N 1
ATOM 994 C CA . LEU A 1 122 ? 1.805 3.980 -1.388 1.00 98.19 122 LEU A CA 1
ATOM 995 C C . LEU A 1 122 ? 2.429 4.996 -0.431 1.00 98.19 122 LEU A C 1
ATOM 997 O O . LEU A 1 122 ? 1.993 5.088 0.718 1.00 98.19 122 LEU A O 1
ATOM 1001 N N . LEU A 1 123 ? 3.440 5.742 -0.884 1.00 97.81 123 LEU A N 1
ATOM 1002 C CA . LEU A 1 123 ? 4.022 6.824 -0.093 1.00 97.81 123 LEU A CA 1
ATOM 1003 C C . LEU A 1 123 ? 3.005 7.946 0.130 1.00 97.81 123 LEU A C 1
ATOM 1005 O O . LEU A 1 123 ? 2.867 8.404 1.264 1.00 97.81 123 LEU A O 1
ATOM 1009 N N . GLU A 1 124 ? 2.252 8.339 -0.8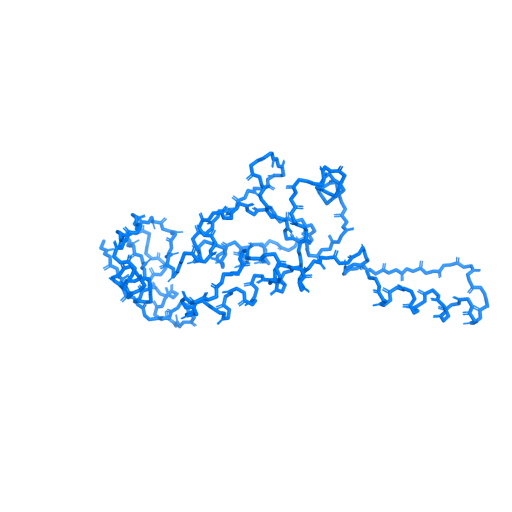99 1.00 98.31 124 GLU A N 1
ATOM 1010 C CA . GLU A 1 124 ? 1.211 9.356 -0.750 1.00 98.31 124 GLU A CA 1
ATOM 1011 C C . GLU A 1 124 ? 0.036 8.837 0.086 1.00 98.31 124 GLU A C 1
ATOM 1013 O O . GLU A 1 124 ? -0.405 9.527 0.998 1.00 98.31 124 GLU A O 1
ATOM 1018 N N . CYS A 1 125 ? -0.407 7.590 -0.115 1.00 98.19 125 CYS A N 1
ATOM 1019 C CA . CYS A 1 125 ? -1.413 6.956 0.745 1.00 98.19 125 CYS A CA 1
ATOM 1020 C C . CYS A 1 125 ? -1.009 6.990 2.226 1.00 98.19 125 CYS A C 1
ATOM 1022 O O . CYS A 1 125 ? -1.847 7.188 3.103 1.00 98.19 125 CYS A O 1
ATOM 1024 N N . TRP A 1 126 ? 0.278 6.781 2.520 1.00 98.19 126 TRP A N 1
ATOM 1025 C CA . TRP A 1 126 ? 0.798 6.854 3.883 1.00 98.19 126 TRP A CA 1
ATOM 1026 C C . TRP A 1 126 ? 0.892 8.287 4.415 1.00 98.19 126 TRP A C 1
ATOM 1028 O O . TRP A 1 126 ? 0.701 8.523 5.609 1.00 98.19 126 TRP A O 1
ATOM 1038 N N . LYS A 1 127 ? 1.184 9.256 3.551 1.00 97.88 127 LYS A N 1
ATOM 1039 C CA . LYS A 1 127 ? 1.192 10.677 3.906 1.00 97.88 127 LYS A CA 1
ATOM 1040 C C . LYS A 1 127 ? -0.217 11.189 4.214 1.00 97.88 127 LYS A C 1
ATOM 1042 O O . LYS A 1 127 ? -0.396 11.918 5.181 1.00 97.88 127 LYS A O 1
ATOM 1047 N N . GLU A 1 128 ? -1.210 10.728 3.465 1.00 97.56 128 GLU A N 1
ATOM 1048 C CA . GLU A 1 128 ? -2.627 11.063 3.637 1.00 97.56 128 GLU A CA 1
ATOM 1049 C C . GLU A 1 128 ? -3.348 10.146 4.643 1.00 97.56 128 GLU A C 1
ATOM 1051 O O . GLU A 1 128 ? -4.571 10.147 4.730 1.00 97.56 128 GLU A O 1
ATOM 1056 N N . ARG A 1 129 ? -2.615 9.364 5.447 1.00 97.19 129 ARG A N 1
ATOM 1057 C CA . ARG A 1 129 ? -3.177 8.366 6.381 1.00 97.19 129 ARG A CA 1
ATOM 1058 C C . ARG A 1 129 ? -4.169 8.916 7.413 1.00 97.19 129 ARG A C 1
ATOM 1060 O O . ARG A 1 129 ? -4.952 8.127 7.941 1.00 97.19 129 ARG A O 1
ATOM 1067 N 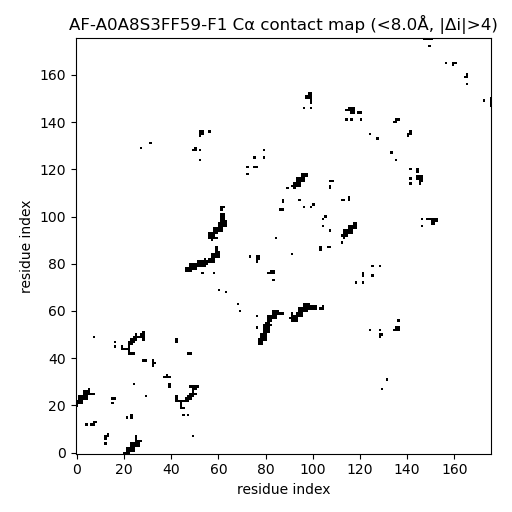N . ASP A 1 130 ? -4.102 10.215 7.701 1.00 96.31 130 ASP A N 1
ATOM 1068 C CA . ASP A 1 130 ? -4.970 10.938 8.642 1.00 96.31 130 ASP A CA 1
ATOM 1069 C C . ASP A 1 130 ? -6.125 11.672 7.924 1.00 96.31 130 ASP A C 1
ATOM 1071 O O . ASP A 1 130 ? -6.986 12.288 8.556 1.00 96.31 130 ASP A O 1
ATOM 1075 N N . ASN A 1 131 ? -6.172 11.629 6.587 1.00 95.81 131 ASN A N 1
ATOM 1076 C CA . ASN A 1 131 ? -7.172 12.321 5.783 1.00 95.81 131 ASN A CA 1
ATOM 1077 C C . ASN A 1 131 ? -8.452 11.486 5.634 1.00 95.81 131 ASN A C 1
ATOM 1079 O O . ASN A 1 131 ? -8.626 10.716 4.700 1.00 95.81 131 ASN A O 1
ATOM 1083 N N . ARG A 1 132 ? -9.415 11.695 6.533 1.00 92.19 132 ARG A N 1
ATOM 1084 C CA . ARG A 1 132 ? -10.659 10.898 6.603 1.00 92.19 132 ARG A CA 1
ATOM 1085 C C . ARG A 1 132 ? -11.611 11.044 5.408 1.00 92.19 132 ARG A C 1
ATOM 1087 O O . ARG A 1 132 ? -12.574 10.267 5.320 1.00 92.19 132 ARG A O 1
ATOM 1094 N N . ILE A 1 133 ? -11.395 12.059 4.568 1.00 92.44 133 ILE A N 1
ATOM 1095 C CA . ILE A 1 133 ? -12.261 12.433 3.439 1.00 92.44 133 ILE A CA 1
ATOM 1096 C C . ILE A 1 133 ? -11.721 11.860 2.126 1.00 92.44 133 ILE A C 1
ATOM 1098 O O . ILE A 1 133 ? -12.511 11.488 1.262 1.00 92.44 133 ILE A O 1
ATOM 1102 N N . LEU A 1 134 ? -10.397 11.802 1.975 1.00 94.94 134 LEU A N 1
ATOM 1103 C CA . LEU A 1 134 ? -9.755 11.328 0.758 1.00 94.94 134 LEU A CA 1
ATOM 1104 C C . LEU A 1 134 ? -9.969 9.823 0.570 1.00 94.94 134 LEU A C 1
ATOM 1106 O O . LEU A 1 134 ? -9.720 9.024 1.472 1.00 94.94 134 LEU A O 1
ATOM 1110 N N . ASP A 1 135 ? -10.369 9.436 -0.638 1.00 95.94 135 ASP A N 1
ATOM 1111 C CA . ASP A 1 135 ? -10.329 8.047 -1.077 1.00 95.94 135 ASP A CA 1
ATOM 1112 C C . ASP A 1 135 ? -9.107 7.837 -1.976 1.00 95.94 135 ASP A C 1
ATOM 1114 O O . ASP A 1 135 ? -9.067 8.276 -3.123 1.00 95.94 135 ASP A O 1
ATOM 1118 N N . VAL A 1 136 ? -8.090 7.164 -1.442 1.00 96.94 136 VAL A N 1
ATOM 1119 C CA . VAL A 1 136 ? -6.853 6.856 -2.176 1.00 96.94 136 VAL A CA 1
ATOM 1120 C C . VAL A 1 136 ? -7.028 5.739 -3.214 1.00 96.94 136 VAL A C 1
ATOM 1122 O O . VAL A 1 136 ? -6.097 5.446 -3.970 1.00 96.94 136 VAL A O 1
ATOM 1125 N N . LEU A 1 137 ? -8.200 5.093 -3.225 1.00 97.38 137 LEU A N 1
ATOM 1126 C CA . LEU A 1 137 ? -8.615 4.105 -4.218 1.00 97.38 137 LEU A CA 1
ATOM 1127 C C . LEU A 1 137 ? -9.517 4.713 -5.299 1.00 97.38 137 LEU A C 1
ATOM 1129 O O . LEU A 1 137 ? -9.935 4.001 -6.213 1.00 97.38 137 LEU A O 1
ATOM 1133 N N . ASP A 1 138 ? -9.814 6.012 -5.214 1.00 96.94 138 ASP A N 1
ATOM 1134 C CA . ASP A 1 138 ? -10.537 6.711 -6.265 1.00 96.94 138 ASP A CA 1
ATOM 1135 C C . ASP A 1 138 ? -9.714 6.767 -7.562 1.00 96.94 138 ASP A C 1
ATOM 1137 O O . ASP A 1 138 ? -8.489 6.927 -7.559 1.00 96.94 138 ASP A O 1
ATOM 1141 N N . ASN A 1 139 ? -10.405 6.663 -8.698 1.00 95.25 139 ASN A N 1
ATOM 1142 C CA . ASN A 1 139 ? -9.772 6.610 -10.013 1.00 95.25 139 ASN A CA 1
ATOM 1143 C C . ASN A 1 139 ? -8.973 7.877 -10.346 1.00 95.25 139 ASN A C 1
ATOM 1145 O O . ASN A 1 139 ? -7.948 7.779 -11.025 1.00 95.25 139 ASN A O 1
ATOM 1149 N N . ASP A 1 140 ? -9.416 9.059 -9.907 1.00 96.00 140 ASP A N 1
ATOM 1150 C CA . ASP A 1 140 ? -8.689 10.301 -10.166 1.00 96.00 140 ASP A CA 1
ATOM 1151 C C . ASP A 1 140 ? -7.396 10.364 -9.354 1.00 96.00 140 ASP A C 1
ATOM 1153 O O . ASP A 1 140 ? -6.378 10.810 -9.888 1.00 96.00 140 ASP A O 1
ATOM 1157 N N . PHE A 1 141 ? -7.404 9.854 -8.118 1.00 96.50 141 PHE A N 1
ATOM 1158 C CA . PHE A 1 141 ? -6.198 9.740 -7.297 1.00 96.50 141 PHE A CA 1
ATOM 1159 C C . PHE A 1 141 ? -5.224 8.711 -7.882 1.00 96.50 141 PHE A C 1
ATOM 1161 O O . PHE A 1 141 ? -4.063 9.025 -8.143 1.00 96.50 141 PHE A O 1
ATOM 1168 N N . ILE A 1 142 ? -5.707 7.499 -8.171 1.00 96.69 142 ILE A N 1
ATOM 1169 C CA . ILE A 1 142 ? -4.918 6.401 -8.749 1.00 96.69 142 ILE A CA 1
ATOM 1170 C C . ILE A 1 142 ? -4.242 6.821 -10.059 1.00 96.69 142 ILE A C 1
ATOM 1172 O O . ILE A 1 142 ? -3.066 6.522 -10.276 1.00 96.69 142 ILE A O 1
ATOM 1176 N N . ARG A 1 143 ? -4.958 7.539 -10.938 1.00 95.62 143 ARG A N 1
ATOM 1177 C CA . ARG A 1 143 ? -4.456 7.936 -12.264 1.00 95.62 143 ARG A CA 1
ATOM 1178 C C . ARG A 1 143 ? -3.154 8.738 -12.195 1.00 95.62 143 ARG A C 1
ATOM 1180 O O . ARG A 1 143 ? -2.350 8.629 -13.118 1.00 95.62 143 ARG A O 1
ATOM 1187 N N . ILE A 1 144 ? -2.939 9.506 -11.126 1.00 96.19 144 ILE A N 1
ATOM 1188 C CA . ILE A 1 144 ? -1.726 10.315 -10.915 1.00 96.19 144 ILE A CA 1
ATOM 1189 C C . ILE A 1 144 ? -0.477 9.428 -10.819 1.00 96.19 144 ILE A C 1
ATOM 1191 O O . ILE A 1 144 ? 0.597 9.828 -11.262 1.00 96.19 144 ILE A O 1
ATOM 1195 N N . TYR A 1 145 ? -0.629 8.212 -10.293 1.00 96.62 145 TYR A N 1
ATOM 1196 C CA . TYR A 1 145 ? 0.477 7.315 -9.963 1.00 96.62 145 TYR A CA 1
ATOM 1197 C C . TYR A 1 145 ? 0.598 6.112 -10.896 1.00 96.62 145 TYR A C 1
ATOM 1199 O O . TYR A 1 145 ? 1.347 5.178 -10.603 1.00 96.62 145 TYR A O 1
ATOM 1207 N N . ARG A 1 146 ? -0.131 6.095 -12.017 1.00 94.81 146 ARG A N 1
ATOM 1208 C CA . ARG A 1 146 ? -0.006 5.021 -13.006 1.00 94.81 146 ARG A CA 1
ATOM 1209 C C . ARG A 1 146 ? 1.424 4.938 -13.524 1.00 94.81 146 ARG A C 1
ATOM 1211 O O . ARG A 1 146 ? 1.996 5.930 -13.975 1.00 94.81 146 ARG A O 1
ATOM 1218 N N . ALA A 1 147 ? 1.989 3.735 -13.475 1.00 91.19 147 ALA A N 1
ATOM 1219 C CA . ALA A 1 147 ? 3.329 3.491 -13.973 1.00 91.19 147 ALA A CA 1
ATOM 1220 C C . ALA A 1 147 ? 3.344 3.708 -15.490 1.00 91.19 147 ALA A C 1
ATOM 1222 O O . ALA A 1 147 ? 2.667 3.002 -16.242 1.00 91.19 147 ALA A O 1
ATOM 1223 N N . LYS A 1 148 ? 4.130 4.685 -15.943 1.00 88.19 148 LYS A N 1
ATOM 1224 C CA . LYS A 1 148 ? 4.377 4.884 -17.371 1.00 88.19 148 LYS A CA 1
ATOM 1225 C C . LYS A 1 148 ? 5.194 3.717 -17.946 1.00 88.19 148 LYS A C 1
ATOM 1227 O O . LYS A 1 148 ? 5.902 3.072 -17.173 1.00 88.19 148 LYS A O 1
ATOM 1232 N N . PRO A 1 149 ? 5.131 3.419 -19.258 1.00 83.00 149 PRO A N 1
ATOM 1233 C CA . PRO A 1 149 ? 5.744 2.219 -19.834 1.00 83.00 149 PRO A CA 1
ATOM 1234 C C . PRO A 1 149 ? 7.226 2.015 -19.487 1.00 83.00 149 PRO A C 1
ATOM 1236 O O . PRO A 1 149 ? 7.625 0.889 -19.192 1.00 83.00 149 PRO A O 1
ATOM 1239 N N . LEU A 1 150 ? 8.025 3.084 -19.454 1.00 82.94 150 LEU A N 1
ATOM 1240 C CA . LEU A 1 150 ? 9.474 3.044 -19.232 1.00 82.94 150 LEU A CA 1
ATOM 1241 C C . LEU A 1 150 ? 9.872 3.389 -17.789 1.00 82.94 150 LEU A C 1
ATOM 1243 O O . LEU A 1 150 ? 11.046 3.637 -17.503 1.00 82.94 150 LEU A O 1
ATOM 1247 N N . HIS A 1 151 ? 8.912 3.350 -16.862 1.00 82.44 151 HIS A N 1
ATOM 1248 C CA . HIS A 1 151 ? 9.135 3.658 -15.456 1.00 82.44 151 HIS A CA 1
ATOM 1249 C C . HIS A 1 151 ? 10.277 2.824 -14.841 1.00 82.44 151 HIS A C 1
ATOM 1251 O O . HIS A 1 151 ? 10.262 1.586 -14.862 1.00 82.44 151 HIS A O 1
ATOM 1257 N N . ASN A 1 152 ? 11.258 3.538 -14.271 1.00 82.25 152 ASN A N 1
ATOM 1258 C CA . ASN A 1 152 ? 12.461 3.004 -13.624 1.00 82.25 152 ASN A CA 1
ATOM 1259 C C . ASN A 1 152 ? 13.290 2.041 -14.502 1.00 82.25 152 ASN A C 1
ATOM 1261 O O . ASN A 1 152 ? 13.944 1.125 -13.992 1.00 82.25 152 ASN A O 1
ATOM 1265 N N . LEU A 1 153 ? 13.299 2.250 -15.826 1.00 83.25 153 LEU A N 1
ATOM 1266 C CA . LEU A 1 153 ? 14.164 1.520 -16.756 1.00 83.25 153 LEU A CA 1
ATOM 1267 C C . LEU A 1 153 ? 15.448 2.296 -17.070 1.00 83.25 153 LEU A C 1
ATOM 1269 O O . LEU A 1 153 ? 15.423 3.492 -17.341 1.00 83.25 153 LEU A O 1
ATOM 1273 N N . ASN A 1 154 ? 16.575 1.581 -17.117 1.00 80.50 154 ASN A N 1
ATOM 1274 C CA . ASN A 1 154 ? 17.824 2.106 -17.669 1.00 80.50 154 ASN A CA 1
ATOM 1275 C C . ASN A 1 154 ? 17.941 1.660 -19.128 1.00 80.50 154 ASN A C 1
ATOM 1277 O O . ASN A 1 154 ? 18.191 0.482 -19.396 1.00 80.50 154 ASN A O 1
ATOM 1281 N N . LEU A 1 155 ? 17.746 2.590 -20.062 1.00 81.50 155 LEU A N 1
ATOM 1282 C CA . LEU A 1 155 ? 17.844 2.318 -21.494 1.00 81.50 155 LEU A CA 1
ATOM 1283 C C . LEU A 1 155 ? 19.236 2.662 -22.022 1.00 81.50 155 LEU A C 1
ATOM 1285 O O . LEU A 1 155 ? 19.796 3.711 -21.709 1.00 81.50 155 LEU A O 1
ATOM 1289 N N . PHE A 1 156 ? 19.777 1.779 -22.858 1.00 81.75 156 PHE A N 1
ATOM 1290 C CA . PHE A 1 156 ? 21.049 1.974 -23.545 1.00 81.75 156 PHE A CA 1
ATOM 1291 C C . PHE A 1 156 ? 20.810 1.853 -25.047 1.00 81.75 156 PHE A C 1
ATOM 1293 O O . PHE A 1 156 ? 20.320 0.828 -25.519 1.00 81.75 156 PHE A O 1
ATOM 1300 N N . PHE A 1 157 ? 21.160 2.896 -25.796 1.00 81.88 157 PHE A N 1
ATOM 1301 C CA . PHE A 1 157 ? 20.996 2.939 -27.247 1.00 81.88 157 PHE A CA 1
ATOM 1302 C C . PHE A 1 157 ? 22.345 2.682 -27.923 1.00 81.88 157 PHE A C 1
ATOM 1304 O O . PHE A 1 157 ? 23.335 3.342 -27.609 1.00 81.88 157 PHE A O 1
ATOM 1311 N N . PHE A 1 158 ? 22.395 1.727 -28.854 1.00 79.56 158 PHE A N 1
ATOM 1312 C CA . PHE A 1 158 ? 23.587 1.425 -29.649 1.00 79.56 158 PHE A CA 1
ATOM 1313 C C . PHE A 1 158 ? 23.247 1.550 -31.136 1.00 79.56 158 PHE A C 1
ATOM 1315 O O . PHE A 1 158 ? 22.232 1.021 -31.576 1.00 79.56 158 PHE A O 1
ATOM 1322 N N . GLY A 1 159 ? 24.083 2.251 -31.907 1.00 78.00 159 GLY A N 1
ATOM 1323 C CA . GLY A 1 159 ? 23.868 2.458 -33.347 1.00 78.00 159 GLY A CA 1
ATOM 1324 C C . GLY A 1 159 ? 23.080 3.716 -33.734 1.00 78.00 159 GLY A C 1
ATOM 1325 O O . GLY A 1 159 ? 23.041 4.035 -34.916 1.00 78.00 159 GLY A O 1
ATOM 1326 N N . ALA A 1 160 ? 22.542 4.475 -32.774 1.00 73.00 160 ALA A N 1
ATOM 1327 C CA . ALA A 1 160 ? 22.047 5.832 -33.018 1.00 73.00 160 ALA A CA 1
ATOM 1328 C C . ALA A 1 160 ? 23.252 6.773 -33.162 1.00 73.00 160 ALA A C 1
ATOM 1330 O O . ALA A 1 160 ? 23.720 7.349 -32.182 1.00 73.00 160 ALA A O 1
ATOM 1331 N N . SER A 1 161 ? 23.851 6.839 -34.350 1.00 75.50 161 SER A N 1
ATOM 1332 C CA . SER A 1 161 ? 25.032 7.678 -34.602 1.00 75.50 161 SER A CA 1
ATOM 1333 C C . SER A 1 161 ? 24.691 9.154 -34.814 1.00 75.50 161 SER A C 1
ATOM 1335 O O . SER A 1 161 ? 25.588 9.992 -34.755 1.00 75.50 161 SER A O 1
ATOM 1337 N N . ASP A 1 162 ? 23.419 9.469 -35.074 1.00 84.62 162 ASP A N 1
ATOM 1338 C CA . ASP A 1 162 ? 22.937 10.835 -35.257 1.00 84.62 162 ASP A CA 1
ATOM 1339 C C . ASP A 1 162 ? 22.533 11.476 -33.919 1.00 84.62 162 ASP A C 1
ATOM 1341 O O . ASP A 1 162 ? 21.771 10.916 -33.131 1.00 84.62 162 ASP A O 1
ATOM 1345 N N . GLU A 1 163 ? 23.028 12.688 -33.670 1.00 81.62 163 GLU A N 1
ATOM 1346 C CA . GLU A 1 163 ? 22.761 13.439 -32.441 1.00 81.62 163 GLU A CA 1
ATOM 1347 C C . GLU A 1 163 ? 21.283 13.856 -32.342 1.00 81.62 163 GLU A C 1
ATOM 1349 O O . GLU A 1 163 ? 20.719 13.918 -31.246 1.00 81.62 163 GLU A O 1
ATOM 1354 N N . THR A 1 164 ? 20.625 14.106 -33.480 1.00 84.56 164 THR A N 1
ATOM 1355 C CA . THR A 1 164 ? 19.186 14.416 -33.515 1.00 84.56 164 THR A CA 1
ATOM 1356 C C . THR A 1 164 ? 18.354 13.208 -33.092 1.00 84.56 164 THR A C 1
ATOM 1358 O O . THR A 1 164 ? 17.470 13.337 -32.243 1.00 84.56 164 THR A O 1
ATOM 1361 N N . GLU A 1 165 ? 18.670 12.031 -33.631 1.00 84.56 165 GLU A N 1
ATOM 1362 C CA . GLU A 1 165 ? 18.037 10.765 -33.258 1.00 84.56 165 GLU A CA 1
ATOM 1363 C C . GLU A 1 165 ? 18.244 10.439 -31.770 1.00 84.56 165 GLU A C 1
ATOM 1365 O O . GLU A 1 165 ? 17.281 10.119 -31.071 1.00 84.56 165 GLU A O 1
ATOM 1370 N N . GLN A 1 166 ? 19.463 10.609 -31.244 1.00 83.31 166 GLN A N 1
ATOM 1371 C CA . GLN A 1 166 ? 19.746 10.405 -29.818 1.00 83.31 166 GLN A CA 1
ATOM 1372 C C . GLN A 1 166 ? 18.922 11.333 -28.921 1.00 83.31 166 GLN A C 1
ATOM 1374 O O . GLN A 1 166 ? 18.339 10.880 -27.934 1.00 83.31 166 GLN A O 1
ATOM 1379 N N . ARG A 1 167 ? 18.840 12.628 -29.260 1.00 83.25 167 ARG A N 1
ATOM 1380 C CA . ARG A 1 167 ? 18.018 13.588 -28.506 1.00 83.25 167 ARG A CA 1
ATOM 1381 C C . ARG A 1 167 ? 16.545 13.209 -28.551 1.00 83.25 167 ARG A C 1
ATOM 1383 O O . ARG A 1 167 ? 15.885 13.260 -27.520 1.00 83.25 167 ARG A O 1
ATOM 1390 N N . HIS A 1 168 ? 16.044 12.793 -29.712 1.00 85.56 168 HIS A N 1
ATOM 1391 C CA . HIS A 1 168 ? 14.655 12.374 -29.858 1.00 85.56 168 HIS A CA 1
ATOM 1392 C C . HIS A 1 168 ? 14.330 11.138 -29.003 1.00 85.56 168 HIS A C 1
ATOM 1394 O O . HIS A 1 168 ? 13.353 11.158 -28.255 1.00 85.56 168 HIS A O 1
ATOM 1400 N N . LEU A 1 169 ? 15.176 10.103 -29.047 1.00 85.56 169 LEU A N 1
ATOM 1401 C CA . LEU A 1 169 ? 15.030 8.896 -28.224 1.00 85.56 169 LEU A CA 1
ATOM 1402 C C . LEU A 1 169 ? 15.102 9.211 -26.725 1.00 85.56 169 LEU A C 1
ATOM 1404 O O . LEU A 1 169 ? 14.318 8.674 -25.941 1.00 85.56 169 LEU A O 1
ATOM 1408 N N . HIS A 1 170 ? 15.998 10.115 -26.326 1.00 83.56 170 HIS A N 1
ATOM 1409 C CA . HIS A 1 170 ? 16.097 10.580 -24.946 1.00 83.56 170 HIS A CA 1
ATOM 1410 C C . HIS A 1 170 ? 14.824 11.314 -24.497 1.00 83.56 170 HIS A C 1
ATOM 1412 O O . HIS A 1 170 ? 14.291 11.007 -23.434 1.00 83.56 170 HIS A O 1
ATOM 1418 N N . THR A 1 171 ? 14.291 12.231 -25.312 1.00 83.44 171 THR A N 1
ATOM 1419 C CA . THR A 1 171 ? 13.032 12.933 -25.012 1.00 83.44 171 THR A CA 1
ATOM 1420 C C . THR A 1 171 ? 11.863 11.959 -24.870 1.00 83.44 171 THR A C 1
ATOM 1422 O O . THR A 1 171 ? 11.186 11.981 -23.847 1.00 83.44 171 THR A O 1
ATOM 1425 N N . LEU A 1 172 ? 11.677 11.040 -25.826 1.00 84.19 172 LEU A N 1
ATOM 1426 C CA . LEU A 1 172 ? 10.612 10.031 -25.756 1.00 84.19 172 LEU A CA 1
ATOM 1427 C C . LEU A 1 172 ? 10.723 9.140 -24.515 1.00 84.19 172 LEU A C 1
ATOM 1429 O O . LEU A 1 172 ? 9.702 8.743 -23.956 1.00 84.19 172 LEU A O 1
ATOM 1433 N N . THR A 1 173 ? 11.949 8.832 -24.088 1.00 82.69 173 THR A N 1
ATOM 1434 C CA . THR A 1 173 ? 12.197 8.027 -22.887 1.00 82.69 173 THR A CA 1
ATOM 1435 C C . THR A 1 173 ? 11.760 8.753 -21.618 1.00 82.69 173 THR A C 1
ATOM 1437 O O . THR A 1 173 ? 11.182 8.122 -20.745 1.00 82.69 173 THR A O 1
ATOM 1440 N N . LEU A 1 174 ? 12.011 10.063 -21.513 1.00 79.31 174 LEU A N 1
ATOM 1441 C CA . LEU A 1 174 ? 11.619 10.865 -20.346 1.00 79.31 174 LEU A CA 1
ATOM 1442 C C . LEU A 1 174 ? 10.109 11.128 -20.276 1.00 79.31 174 LEU A C 1
ATOM 1444 O O . LEU A 1 174 ? 9.548 11.292 -19.189 1.00 79.31 174 LEU A O 1
ATOM 1448 N N . ASP A 1 175 ? 9.451 11.183 -21.432 1.00 79.88 175 ASP A N 1
ATOM 1449 C CA . ASP A 1 175 ? 8.009 11.400 -21.508 1.00 79.88 175 ASP A CA 1
ATOM 1450 C C . ASP A 1 175 ? 7.204 10.143 -21.119 1.00 79.88 175 ASP A C 1
ATOM 1452 O O . ASP A 1 175 ? 6.048 10.272 -20.694 1.00 79.88 175 ASP A O 1
ATOM 1456 N N . ASN A 1 176 ? 7.821 8.955 -21.192 1.00 69.81 176 ASN A N 1
ATOM 1457 C CA . ASN A 1 176 ? 7.231 7.637 -20.905 1.00 69.81 176 ASN A CA 1
ATOM 1458 C C . ASN A 1 176 ? 7.800 6.976 -19.641 1.00 69.81 176 ASN A C 1
ATOM 1460 O O . ASN A 1 176 ? 7.433 5.803 -19.404 1.00 69.81 176 ASN A O 1
#

Radius of gyration: 19.36 Å; Cα contacts (8 Å, |Δi|>4): 266; chains: 1; bounding box: 45×28×60 Å